Protein AF-0000000080277884 (afdb_homodimer)

Foldseek 3Di:
DPCPPPPQPQDAWAQDQQFIWTATSVRDIFTDGPLFWFFWKWFWAAPDPPDIKIWIWTAGNVGTIDIHTCPHPCNVVVVVVLVPAPPFAVVQVVCSVPDNDRDMTTRDGCVVPPDPD/DPPPVPPQPQDAWAQDQQFIWTQTSVRDIFTAGPLFWFWWKWFWAAPDPPDIKIWIWTAGNVGTIDIHTCPHPCNVVVVVVLVPAPPFAVVQVVCSVPDNDRDMTTRDGCVVPPDPD

Solvent-accessible surface area (backbone atoms only — not comparable to full-atom values): 12743 Å² total; per-residue (Å²): 127,81,76,70,67,72,73,55,42,47,72,45,64,46,67,60,96,60,27,40,38,35,34,34,56,85,69,48,73,47,60,38,39,61,90,39,45,35,35,34,33,40,36,32,40,55,74,52,100,86,39,68,47,43,31,44,34,39,28,24,73,51,29,37,24,36,30,43,45,60,82,41,91,40,31,64,60,43,52,57,54,50,66,67,41,77,76,44,35,61,68,50,42,52,48,54,76,67,54,75,55,76,41,33,36,59,30,33,47,35,78,92,34,70,75,83,119,128,82,76,71,67,72,73,55,42,48,73,46,63,47,68,59,96,62,26,40,36,34,36,34,56,84,70,48,71,47,60,38,38,61,88,38,44,35,35,33,33,41,36,33,40,56,75,52,98,86,38,68,47,43,32,42,34,40,29,23,74,49,30,37,23,36,30,42,45,60,84,42,91,41,30,64,61,42,51,57,54,51,65,67,40,79,76,42,37,61,67,50,44,53,49,53,77,67,51,78,54,76,41,33,37,59,29,33,46,36,79,90,35,70,74,83,119

Organism: Amycolatopsis orientalis (NCBI:txid31958)

Secondary structure (DSSP, 8-state):
-----------EEEE-SSEEEEE-TTS-EEEEETTTEEEEEEEEEEEETTEEEEEEEEEETTSEEEEEETTSTTHHHHHHHHHHSTT--HHHHHHHHH--SSEEEEEEESTTS----/-----------EEEE-SSEEEEE-TTS-EEEEETTTEEEEEEEEEEEETTEEEEEEEEEETTSEEEEEETTSTTHHHHHHHHHHSTT--HHHHHHHHH--SSEEEEEEESTTS----

Nearest PDB structures (foldseek):
  3b77-assembly2_F  TM=4.788E-01  e=2.017E-01  Exiguobacterium sibiricum 255-15
  4h83-assembly3_C  TM=6.384E-01  e=2.641E+00  marine actinobacterium PHSC20C1
  2o56-assembly1_C  TM=6.719E-01  e=4.417E+00  Salmonella enterica subsp. enterica serovar Typhimurium str. LT2
  8kei-assembly1_D  TM=4.496E-01  e=1.408E+00  Homo sapiens
  2czo-assembly1_A  TM=3.611E-01  e=9.287E+00  Saccharomyces cerevisiae

Radius of gyration: 17.11 Å; Cα contacts (8 Å, |Δi|>4): 490; chains: 2; bounding box: 37×57×57 Å

pLDDT: mean 84.01, std 17.96, range [25.06, 97.94]

Sequence (234 aa):
MSHESPNAQSRTVSVDDTGVRRQLADGSEEAVTWSELSAVVVRVIPEGPWKEDVFFMLAGTDGKGTAIPSGDPAADALIERLQTLPGFDNEKFIEAMTTDADEAYVVWSAEGHPAKHMSHESPNAQSRTVSVDDTGVRRQLADGSEEAVTWSELSAVVVRVIPEGPWKEDVFFMLAGTDGKGTAIPSGDPAADALIERLQTLPGFDNEKFIEAMTTDADEAYVVWSAEGHPAKH

Structure (mmCIF, N/CA/C/O backbone):
data_AF-0000000080277884-model_v1
#
loop_
_entity.id
_entity.type
_entity.pdbx_description
1 polymer 'Uncharacterized protein'
#
loop_
_atom_site.group_PDB
_atom_site.id
_atom_site.type_symbol
_atom_site.label_atom_id
_atom_site.label_alt_id
_atom_site.label_comp_id
_atom_site.label_asym_id
_atom_site.label_entity_id
_atom_site.label_seq_id
_atom_site.pdbx_PDB_ins_code
_atom_site.Cartn_x
_atom_site.Cartn_y
_atom_site.Cartn_z
_atom_site.occupancy
_atom_site.B_iso_or_equiv
_atom_site.auth_seq_id
_atom_site.auth_comp_id
_atom_site.auth_asym_id
_atom_site.auth_atom_id
_atom_site.pdbx_PDB_model_num
ATOM 1 N N . MET A 1 1 ? 2.436 35.719 -12.164 1 25.06 1 MET A N 1
ATOM 2 C CA . MET A 1 1 ? 1.929 34.938 -11.047 1 25.06 1 MET A CA 1
ATOM 3 C C . MET A 1 1 ? 1.986 33.438 -11.367 1 25.06 1 MET A C 1
ATOM 5 O O . MET A 1 1 ? 1.385 32.969 -12.344 1 25.06 1 MET A O 1
ATOM 9 N N . SER A 1 2 ? 3.127 32.812 -11.281 1 31.91 2 SER A N 1
ATOM 10 C CA . SER A 1 2 ? 3.434 31.453 -11.688 1 31.91 2 SER A CA 1
ATOM 11 C C . SER A 1 2 ? 2.371 30.469 -11.188 1 31.91 2 SER A C 1
ATOM 13 O O . SER A 1 2 ? 2.016 30.484 -10.008 1 31.91 2 SER A O 1
ATOM 15 N N . HIS A 1 3 ? 1.302 30.281 -11.914 1 30.3 3 HIS A N 1
ATOM 16 C CA . HIS A 1 3 ? 0.147 29.453 -11.602 1 30.3 3 HIS A CA 1
ATOM 17 C C . HIS A 1 3 ? 0.574 28.141 -10.945 1 30.3 3 HIS A C 1
ATOM 19 O O . HIS A 1 3 ? 1.113 27.266 -11.617 1 30.3 3 HIS A O 1
ATOM 25 N N . GLU A 1 4 ? 1.298 28.219 -9.797 1 36.5 4 GLU A N 1
ATOM 26 C CA . GLU A 1 4 ? 1.54 27 -9.031 1 36.5 4 GLU A CA 1
ATOM 27 C C . GLU A 1 4 ? 0.276 26.156 -8.938 1 36.5 4 GLU A C 1
ATOM 29 O O . GLU A 1 4 ? -0.761 26.625 -8.469 1 36.5 4 GLU A O 1
ATOM 34 N N . SER A 1 5 ? -0.175 25.656 -9.984 1 38.09 5 SER A N 1
ATOM 35 C CA . SER A 1 5 ? -1.357 24.797 -10.039 1 38.09 5 SER A CA 1
ATOM 36 C C . SER A 1 5 ? -1.493 23.953 -8.781 1 38.09 5 SER A C 1
ATOM 38 O O . SER A 1 5 ? -0.53 23.328 -8.344 1 38.09 5 SER A O 1
ATOM 40 N N . PRO A 1 6 ? -2.32 24.344 -7.766 1 36.62 6 PRO A N 1
ATOM 41 C CA . PRO A 1 6 ? -2.574 23.734 -6.465 1 36.62 6 PRO A CA 1
ATOM 42 C C . PRO A 1 6 ? -2.486 22.203 -6.512 1 36.62 6 PRO A C 1
ATOM 44 O O . PRO A 1 6 ? -2.857 21.531 -5.547 1 36.62 6 PRO A O 1
ATOM 47 N N . ASN A 1 7 ? -2.572 21.594 -7.547 1 39.75 7 ASN A N 1
ATOM 48 C CA . ASN A 1 7 ? -2.609 20.156 -7.352 1 39.75 7 ASN A CA 1
ATOM 49 C C . ASN A 1 7 ? -1.489 19.688 -6.43 1 39.75 7 ASN A C 1
ATOM 51 O O . ASN A 1 7 ? -0.309 19.859 -6.742 1 39.75 7 ASN A O 1
ATOM 55 N N . ALA A 1 8 ? -1.495 19.984 -5.172 1 44.53 8 ALA A N 1
ATOM 56 C CA . ALA A 1 8 ? -0.645 19.578 -4.051 1 44.53 8 ALA A CA 1
ATOM 57 C C . ALA A 1 8 ? 0.033 18.25 -4.328 1 44.53 8 ALA A C 1
ATOM 59 O O . ALA A 1 8 ? -0.541 17.188 -4.059 1 44.53 8 ALA A O 1
ATOM 60 N N . GLN A 1 9 ? 0.558 17.922 -5.445 1 51.16 9 GLN A N 1
ATOM 61 C CA . GLN A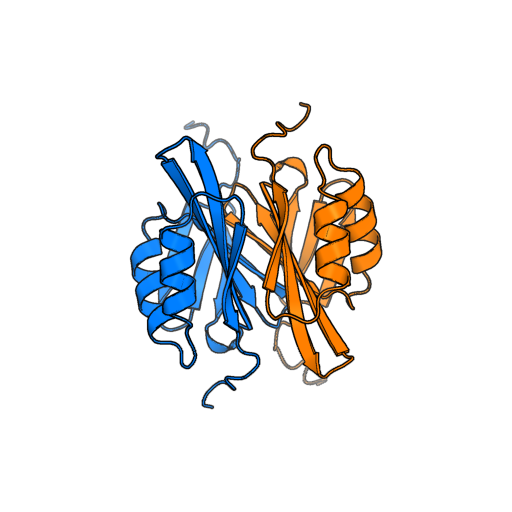 1 9 ? 1.34 16.781 -5.895 1 51.16 9 GLN A CA 1
ATOM 62 C C . GLN A 1 9 ? 2.465 16.469 -4.918 1 51.16 9 GLN A C 1
ATOM 64 O O . GLN A 1 9 ? 3.037 17.359 -4.305 1 51.16 9 GLN A O 1
ATOM 69 N N . SER A 1 10 ? 2.391 15.375 -4.348 1 59.59 10 SER A N 1
ATOM 70 C CA . SER A 1 10 ? 3.504 14.867 -3.551 1 59.59 10 SER A CA 1
ATOM 71 C C . SER A 1 10 ? 4.844 15.352 -4.102 1 59.59 10 SER A C 1
ATOM 73 O O . SER A 1 10 ? 5.141 15.164 -5.281 1 59.59 10 SER A O 1
ATOM 75 N N . ARG A 1 11 ? 5.578 16.453 -3.525 1 63.28 11 ARG A N 1
ATOM 76 C CA . ARG A 1 11 ? 6.742 17.047 -4.176 1 63.28 11 ARG A CA 1
ATOM 77 C C . ARG A 1 11 ? 7.977 16.172 -3.998 1 63.28 11 ARG A C 1
ATOM 79 O O . ARG A 1 11 ? 8.75 15.992 -4.938 1 63.28 11 ARG A O 1
ATOM 86 N N . THR A 1 12 ? 8.156 15.633 -2.713 1 87.38 12 THR A N 1
ATOM 87 C CA . THR A 1 12 ? 9.477 15.031 -2.557 1 87.38 12 THR A CA 1
ATOM 88 C C . THR A 1 12 ? 9.43 13.906 -1.529 1 87.38 12 THR A C 1
ATOM 90 O O . THR A 1 12 ? 8.766 14.023 -0.498 1 87.38 12 THR A O 1
ATOM 93 N N . VAL A 1 13 ? 10.047 12.75 -1.916 1 94.88 13 VAL A N 1
ATOM 94 C CA . VAL A 1 13 ? 10.211 11.633 -0.991 1 94.88 13 VAL A CA 1
ATOM 95 C C . VAL A 1 13 ? 11.648 11.609 -0.458 1 94.88 13 VAL A C 1
ATOM 97 O O . VAL A 1 13 ? 12.602 11.812 -1.213 1 94.88 13 VAL A O 1
ATOM 100 N N . SER A 1 14 ? 11.758 11.461 0.854 1 96.5 14 SER A N 1
ATOM 101 C CA . SER A 1 14 ? 13.062 11.289 1.479 1 96.5 14 SER A CA 1
ATOM 102 C C . SER A 1 14 ? 13.117 10.008 2.299 1 96.5 14 SER A C 1
ATOM 104 O O . SER A 1 14 ? 12.094 9.555 2.822 1 96.5 14 SER A O 1
ATOM 106 N N . VAL A 1 15 ? 14.305 9.367 2.326 1 97.75 15 VAL A N 1
ATOM 107 C CA . VAL A 1 15 ? 14.602 8.172 3.104 1 97.75 15 VAL A CA 1
ATOM 108 C C . VAL A 1 15 ? 15.805 8.422 4.004 1 97.75 15 VAL A C 1
ATOM 110 O O . VAL A 1 15 ? 16.875 8.82 3.527 1 97.75 15 VAL A O 1
ATOM 113 N N . ASP A 1 16 ? 15.625 8.211 5.312 1 97.44 16 ASP A N 1
ATOM 114 C CA . ASP A 1 16 ? 16.734 8.383 6.238 1 97.44 16 ASP A CA 1
ATOM 115 C C . ASP A 1 16 ? 16.656 7.383 7.387 1 97.44 16 ASP A C 1
ATOM 117 O O . ASP A 1 16 ? 15.961 6.371 7.285 1 97.44 16 ASP A O 1
ATOM 121 N N . ASP A 1 17 ? 17.359 7.645 8.484 1 97 17 ASP A N 1
ATOM 122 C CA . ASP A 1 17 ? 17.453 6.676 9.57 1 97 17 ASP A CA 1
ATOM 123 C C . ASP A 1 17 ? 16.125 6.527 10.305 1 97 17 ASP A C 1
ATOM 125 O O . ASP A 1 17 ? 15.914 5.551 11.023 1 97 17 ASP A O 1
ATOM 129 N N . THR A 1 18 ? 15.297 7.508 10.117 1 96.75 18 THR A N 1
ATOM 130 C CA . THR A 1 18 ? 14.031 7.477 10.836 1 96.75 18 THR A CA 1
ATOM 131 C C . THR A 1 18 ? 12.969 6.73 10.023 1 96.75 18 THR A C 1
ATOM 133 O O . THR A 1 18 ? 12.086 6.082 10.594 1 96.75 18 THR A O 1
ATOM 136 N N . GLY A 1 19 ? 13.023 6.875 8.766 1 97.62 19 GLY A N 1
ATOM 137 C CA . GLY A 1 19 ? 12.023 6.234 7.922 1 97.62 19 GLY A CA 1
ATOM 138 C C . GLY A 1 19 ? 11.867 6.91 6.57 1 97.62 19 GLY A C 1
ATOM 139 O O . GLY A 1 19 ? 12.836 7.434 6.016 1 97.62 19 GLY A O 1
ATOM 140 N N . VAL A 1 20 ? 10.703 6.754 5.969 1 97.12 20 VAL A N 1
ATOM 141 C CA . VAL A 1 20 ? 10.344 7.328 4.676 1 97.12 20 VAL A CA 1
ATOM 142 C C . VAL A 1 20 ? 9.359 8.477 4.875 1 97.12 20 VAL A C 1
ATOM 144 O O . VAL A 1 20 ? 8.367 8.328 5.598 1 97.12 20 VAL A O 1
ATOM 147 N N . ARG A 1 21 ? 9.656 9.633 4.297 1 94.94 21 ARG A N 1
ATOM 148 C CA . ARG A 1 21 ? 8.781 10.797 4.41 1 94.94 21 ARG A CA 1
ATOM 149 C C . ARG A 1 21 ? 8.445 11.367 3.039 1 94.94 21 ARG A C 1
ATOM 151 O O . ARG A 1 21 ? 9.32 11.477 2.176 1 94.94 21 ARG A O 1
ATOM 158 N N . ARG A 1 22 ? 7.195 11.664 2.898 1 92.88 22 ARG A N 1
ATOM 159 C CA . ARG A 1 22 ? 6.73 12.375 1.715 1 92.88 22 ARG A CA 1
ATOM 160 C C . ARG A 1 22 ? 6.25 13.773 2.076 1 92.88 22 ARG A C 1
ATOM 162 O O . ARG A 1 22 ? 5.363 13.938 2.918 1 92.88 22 ARG A O 1
ATOM 169 N N . GLN A 1 23 ? 6.844 14.695 1.422 1 89.88 23 GLN A N 1
ATOM 170 C CA . GLN A 1 23 ? 6.391 16.062 1.61 1 89.88 23 GLN A CA 1
ATOM 171 C C . GLN A 1 23 ? 5.293 16.422 0.611 1 89.88 23 GLN A C 1
ATOM 173 O O . GLN A 1 23 ? 5.48 16.281 -0.599 1 89.88 23 GLN A O 1
ATOM 178 N N . LEU A 1 24 ? 4.156 16.906 1.206 1 81.62 24 LEU A N 1
ATOM 179 C CA . LEU A 1 24 ? 3.029 17.266 0.352 1 81.62 24 LEU A CA 1
ATOM 180 C C . LEU A 1 24 ? 3.072 18.75 -0.003 1 81.62 24 LEU A C 1
ATOM 182 O O . LEU A 1 24 ? 3.844 19.516 0.583 1 81.62 24 LEU A O 1
ATOM 186 N N . ALA A 1 25 ? 2.273 19.094 -1.041 1 79.19 25 ALA A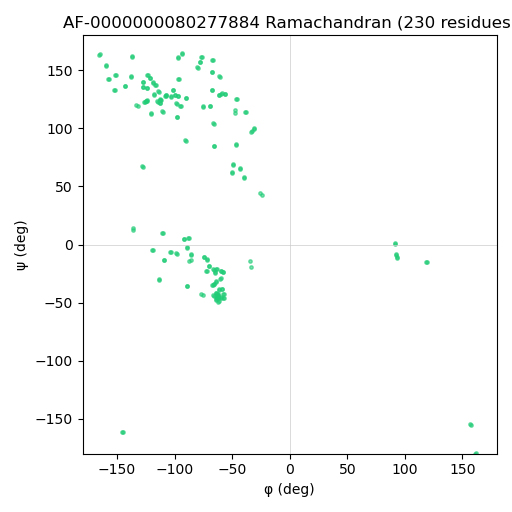 N 1
ATOM 187 C CA . ALA A 1 25 ? 2.268 20.453 -1.567 1 79.19 25 ALA A CA 1
ATOM 188 C C . ALA A 1 25 ? 1.851 21.453 -0.493 1 79.19 25 ALA A C 1
ATOM 190 O O . ALA A 1 25 ? 2.32 22.594 -0.483 1 79.19 25 ALA A O 1
ATOM 191 N N . ASP A 1 26 ? 1.051 21.031 0.429 1 77.56 26 ASP A N 1
ATOM 192 C CA . ASP A 1 26 ? 0.531 21.953 1.436 1 77.56 26 ASP A CA 1
ATOM 193 C C . ASP A 1 26 ? 1.476 22.047 2.633 1 77.56 26 ASP A C 1
ATOM 195 O O . ASP A 1 26 ? 1.15 22.688 3.637 1 77.56 26 ASP A O 1
ATOM 199 N N . GLY A 1 27 ? 2.592 21.422 2.537 1 80.81 27 GLY A N 1
ATOM 200 C CA . GLY A 1 27 ? 3.605 21.469 3.578 1 80.81 27 GLY A CA 1
ATOM 201 C C . GLY A 1 27 ? 3.498 20.328 4.57 1 80.81 27 GLY A C 1
ATOM 202 O O . GLY A 1 27 ? 4.41 20.109 5.371 1 80.81 27 GLY A O 1
ATOM 203 N N . SER A 1 28 ? 2.383 19.609 4.477 1 81.94 28 SER A N 1
ATOM 204 C CA . SER A 1 28 ? 2.24 18.469 5.379 1 81.94 28 SER A CA 1
ATOM 205 C C . SER A 1 28 ? 3.084 17.297 4.91 1 81.94 28 SER A C 1
ATOM 207 O O . SER A 1 28 ? 3.664 17.328 3.824 1 81.94 28 SER A O 1
ATOM 209 N N . GLU A 1 29 ? 3.252 16.438 5.934 1 86.62 29 GLU A N 1
ATOM 210 C CA . GLU A 1 29 ? 4.117 15.297 5.645 1 86.62 29 GLU A CA 1
ATOM 211 C C . GLU A 1 29 ? 3.396 13.977 5.922 1 86.62 29 GLU A C 1
ATOM 213 O O . GLU A 1 29 ? 2.654 13.859 6.898 1 86.62 29 GLU A O 1
ATOM 218 N N . GLU A 1 30 ? 3.531 13.055 4.98 1 89.19 30 GLU A N 1
ATOM 219 C CA . GLU A 1 30 ? 3.221 11.648 5.246 1 89.19 30 GLU A CA 1
ATOM 220 C C . GLU A 1 30 ? 4.488 10.852 5.527 1 89.19 30 GLU A C 1
ATOM 222 O O . GLU A 1 30 ? 5.48 10.969 4.805 1 89.19 30 GLU A O 1
ATOM 227 N N . ALA A 1 31 ? 4.418 10.156 6.621 1 91.25 31 ALA A N 1
ATOM 228 C CA . ALA A 1 31 ? 5.641 9.438 6.977 1 91.25 31 ALA A CA 1
ATOM 229 C C . ALA A 1 31 ? 5.328 8.031 7.4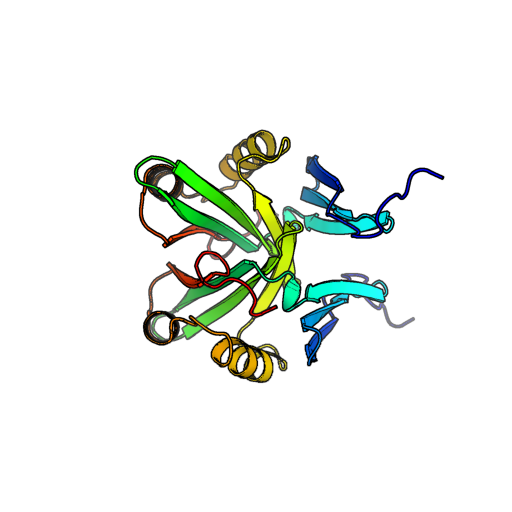69 1 91.25 31 ALA A C 1
ATOM 231 O O . ALA A 1 31 ? 4.277 7.797 8.078 1 91.25 31 ALA A O 1
ATOM 232 N N . VAL A 1 32 ? 6.211 7.094 7.133 1 94.75 32 VAL A N 1
ATOM 233 C CA . VAL A 1 32 ? 6.285 5.77 7.738 1 94.75 32 VAL A CA 1
ATOM 234 C C . VAL A 1 32 ? 7.66 5.566 8.367 1 94.75 32 VAL A C 1
ATOM 236 O O . VAL A 1 32 ? 8.68 5.547 7.668 1 94.75 32 VAL A O 1
ATOM 239 N N . THR A 1 33 ? 7.691 5.469 9.75 1 96 33 THR A N 1
ATOM 240 C CA . THR A 1 33 ? 8.969 5.219 10.406 1 96 33 THR A CA 1
ATOM 241 C C . THR A 1 33 ? 9.352 3.748 10.297 1 96 33 THR A C 1
ATOM 243 O O . THR A 1 33 ? 8.492 2.883 10.141 1 96 33 THR A O 1
ATOM 246 N N . TRP A 1 34 ? 10.656 3.488 10.422 1 96.44 34 TRP A N 1
ATOM 247 C CA . TRP A 1 34 ? 11.117 2.105 10.367 1 96.44 34 TRP A CA 1
ATOM 248 C C . TRP A 1 34 ? 10.555 1.296 11.531 1 96.44 34 TRP A C 1
ATOM 250 O O . TRP A 1 34 ? 10.258 0.11 11.383 1 96.44 34 TRP A O 1
ATOM 260 N N . SER A 1 35 ? 10.375 1.96 12.648 1 94.5 35 SER A N 1
ATOM 261 C CA . SER A 1 35 ? 9.867 1.274 13.836 1 94.5 35 SER A CA 1
ATOM 262 C C . SER A 1 35 ? 8.383 0.932 13.68 1 94.5 35 SER A C 1
ATOM 264 O O . SER A 1 35 ? 7.891 -0.008 14.305 1 94.5 35 SER A O 1
ATOM 266 N N . GLU A 1 36 ? 7.691 1.639 12.836 1 92.5 36 GLU A N 1
ATOM 267 C CA . GLU A 1 36 ? 6.262 1.409 12.656 1 92.5 36 GLU A CA 1
ATOM 268 C C . GLU A 1 36 ? 5.977 0.646 11.367 1 92.5 36 GLU A C 1
ATOM 270 O O . GLU A 1 36 ? 4.832 0.281 11.102 1 92.5 36 GLU A O 1
ATOM 275 N N . LEU A 1 37 ? 6.992 0.428 10.57 1 95.06 37 LEU A N 1
ATOM 276 C CA . LEU A 1 37 ? 6.805 -0.297 9.32 1 95.06 37 LEU A CA 1
ATOM 277 C C . LEU A 1 37 ? 6.297 -1.711 9.586 1 95.06 37 LEU A C 1
ATOM 279 O O . LEU A 1 37 ? 6.879 -2.447 10.383 1 95.06 37 LEU A O 1
ATOM 283 N N . SER A 1 38 ? 5.203 -2.043 8.891 1 92.62 38 SER A N 1
ATOM 284 C CA . SER A 1 38 ? 4.598 -3.35 9.141 1 92.62 38 SER A CA 1
ATOM 285 C C . SER A 1 38 ? 4.715 -4.25 7.914 1 92.62 38 SER A C 1
ATOM 287 O O . SER A 1 38 ? 4.742 -5.477 8.039 1 92.62 38 SER A O 1
ATOM 289 N N . ALA A 1 39 ? 4.723 -3.604 6.754 1 93.94 39 ALA A N 1
ATOM 290 C CA . ALA A 1 39 ? 4.844 -4.418 5.551 1 93.94 39 ALA A CA 1
ATOM 291 C C . ALA A 1 39 ? 5.344 -3.588 4.371 1 93.94 39 ALA A C 1
ATOM 293 O O . ALA A 1 39 ? 5.156 -2.369 4.34 1 93.94 39 ALA A O 1
ATOM 294 N N . VAL A 1 40 ? 5.977 -4.199 3.443 1 96.19 40 VAL A N 1
ATOM 295 C CA . VAL A 1 40 ? 6.375 -3.645 2.152 1 96.19 40 VAL A CA 1
ATOM 296 C C . VAL A 1 40 ? 5.855 -4.535 1.025 1 96.19 40 VAL A C 1
ATOM 298 O O . VAL A 1 40 ? 6.137 -5.734 0.995 1 96.19 40 VAL A O 1
ATOM 301 N N . VAL A 1 41 ? 5.078 -3.941 0.144 1 95.81 41 VAL A N 1
ATOM 302 C CA . VAL A 1 41 ? 4.527 -4.629 -1.018 1 95.81 41 VAL A CA 1
ATOM 303 C C . VAL A 1 41 ? 5.035 -3.975 -2.299 1 95.81 41 VAL A C 1
ATOM 305 O O . VAL A 1 41 ? 5.027 -2.746 -2.422 1 95.81 41 VAL A O 1
ATOM 308 N N . VAL A 1 42 ? 5.562 -4.781 -3.174 1 96.06 42 VAL A N 1
ATOM 309 C CA . VAL A 1 42 ? 5.941 -4.309 -4.504 1 96.06 42 VAL A CA 1
ATOM 310 C C . VAL A 1 42 ? 4.801 -4.57 -5.488 1 96.06 42 VAL A C 1
ATOM 312 O O . VAL A 1 42 ? 4.375 -5.715 -5.66 1 96.06 42 VAL A O 1
ATOM 315 N N . ARG A 1 43 ? 4.328 -3.518 -6.023 1 93.06 43 ARG A N 1
ATOM 316 C CA . ARG A 1 43 ? 3.297 -3.607 -7.051 1 93.06 43 ARG A CA 1
ATOM 317 C C . ARG A 1 43 ? 3.885 -3.373 -8.438 1 93.06 43 ARG A C 1
ATOM 319 O O . ARG A 1 43 ? 4.57 -2.373 -8.664 1 93.06 43 ARG A O 1
ATOM 326 N N . VAL A 1 44 ? 3.604 -4.289 -9.266 1 90.25 44 VAL A N 1
ATOM 327 C CA . VAL A 1 44 ? 4.09 -4.203 -10.641 1 90.25 44 VAL A CA 1
ATOM 328 C C . VAL A 1 44 ? 2.914 -4.008 -11.594 1 90.25 44 VAL A C 1
ATOM 330 O O . VAL A 1 44 ? 1.921 -4.734 -11.516 1 90.25 44 VAL A O 1
ATOM 333 N N . ILE A 1 45 ? 2.912 -2.982 -12.414 1 83.44 45 ILE A N 1
ATOM 334 C CA . ILE A 1 45 ? 1.912 -2.699 -13.438 1 83.44 45 ILE A CA 1
ATOM 335 C C . ILE A 1 45 ? 2.521 -2.9 -14.828 1 83.44 45 ILE A C 1
ATOM 337 O O . ILE A 1 45 ? 3.391 -2.133 -15.242 1 83.44 45 ILE A O 1
ATOM 341 N N . PRO A 1 46 ? 2.018 -3.842 -15.477 1 79.5 46 PRO A N 1
ATOM 342 C CA . PRO A 1 46 ? 2.518 -3.992 -16.844 1 79.5 46 PRO A CA 1
ATOM 343 C C . PRO A 1 46 ? 2.07 -2.857 -17.766 1 79.5 46 PRO A C 1
ATOM 345 O O . PRO A 1 46 ? 0.881 -2.541 -17.828 1 79.5 46 PRO A O 1
ATOM 348 N N . GLU A 1 47 ? 2.914 -2.068 -18.359 1 74.69 47 GLU A N 1
ATOM 349 C CA . GLU A 1 47 ? 2.604 -0.996 -19.297 1 74.69 47 GLU A CA 1
ATOM 350 C C . GLU A 1 47 ? 2.789 -1.456 -20.734 1 74.69 47 GLU A C 1
ATOM 352 O O . GLU A 1 47 ? 2.416 -0.747 -21.672 1 74.69 47 GLU A O 1
ATOM 357 N N . GLY A 1 48 ? 3.299 -2.604 -21 1 73.5 48 GLY A N 1
ATOM 358 C CA . GLY A 1 48 ? 3.621 -3.211 -22.281 1 73.5 48 GLY A CA 1
ATOM 359 C C . GLY A 1 48 ? 4.613 -4.352 -22.172 1 73.5 48 GLY A C 1
ATOM 360 O O . GLY A 1 48 ? 4.988 -4.75 -21.062 1 73.5 48 GLY A O 1
ATOM 361 N N . PRO A 1 49 ? 4.961 -4.953 -23.281 1 69.94 49 PRO A N 1
ATOM 362 C CA . PRO A 1 49 ? 5.809 -6.148 -23.297 1 69.94 49 PRO A CA 1
ATOM 363 C C . PRO A 1 49 ? 7.16 -5.926 -22.625 1 69.94 49 PRO A C 1
ATOM 365 O O . PRO A 1 49 ? 7.746 -6.863 -22.078 1 69.94 49 PRO A O 1
ATOM 368 N N . TRP A 1 50 ? 7.57 -4.598 -22.578 1 67.56 50 TRP A N 1
ATOM 369 C CA . TRP A 1 50 ? 8.906 -4.414 -22.016 1 67.56 50 TRP A CA 1
ATOM 370 C C . TRP A 1 50 ? 8.93 -3.246 -21.047 1 67.56 50 TRP A C 1
ATOM 372 O O . TRP A 1 50 ? 10 -2.77 -20.656 1 67.56 50 TRP A O 1
ATOM 382 N N . LYS A 1 51 ? 7.863 -2.879 -20.719 1 74.38 51 LYS A N 1
ATOM 383 C CA . LYS A 1 51 ? 7.805 -1.734 -19.812 1 74.38 51 LYS A CA 1
ATOM 384 C C . LYS A 1 51 ? 6.836 -1.993 -18.672 1 74.38 51 LYS A C 1
ATOM 386 O O . LYS A 1 51 ? 5.75 -2.543 -18.875 1 74.38 51 LYS A O 1
ATOM 391 N N . GLU A 1 52 ? 7.418 -1.938 -17.422 1 74.5 52 GLU A N 1
ATOM 392 C CA . GLU A 1 52 ? 6.566 -2.033 -16.234 1 74.5 52 GLU A CA 1
ATOM 393 C C . GLU A 1 52 ? 6.723 -0.802 -15.352 1 74.5 52 GLU A C 1
ATOM 395 O O . GLU A 1 52 ? 7.777 -0.168 -15.336 1 74.5 52 GLU A O 1
ATOM 400 N N . ASP A 1 53 ? 5.617 -0.5 -14.844 1 84.5 53 ASP A N 1
ATOM 401 C CA . ASP A 1 53 ? 5.648 0.46 -13.742 1 84.5 53 ASP A CA 1
ATOM 402 C C . ASP A 1 53 ? 5.629 -0.251 -12.391 1 84.5 53 ASP A C 1
ATOM 404 O O . ASP A 1 53 ? 4.926 -1.248 -12.219 1 84.5 53 ASP A O 1
ATOM 408 N N . VAL A 1 54 ? 6.648 0.158 -11.578 1 89.94 54 VAL A N 1
ATOM 409 C CA . VAL A 1 54 ? 6.805 -0.489 -10.273 1 89.94 54 VAL A CA 1
ATOM 410 C C . VAL A 1 54 ? 6.59 0.532 -9.164 1 89.94 54 VAL A C 1
ATOM 412 O O . VAL A 1 54 ? 7.082 1.66 -9.242 1 89.94 54 VAL A O 1
ATOM 415 N N . PHE A 1 55 ? 5.828 0.053 -8.125 1 92.12 55 PHE A N 1
ATOM 416 C CA . PHE A 1 55 ? 5.617 0.87 -6.934 1 92.12 55 PHE A CA 1
ATOM 417 C C . PHE A 1 55 ? 5.977 0.096 -5.672 1 92.12 55 PHE A C 1
ATOM 419 O O . PHE A 1 55 ? 5.676 -1.094 -5.562 1 92.12 55 PHE A O 1
ATOM 426 N N . PHE A 1 56 ? 6.617 0.79 -4.742 1 96.12 56 PHE A N 1
ATOM 427 C CA . PHE A 1 56 ? 6.855 0.287 -3.396 1 96.12 56 PHE A CA 1
ATOM 428 C C . PHE A 1 56 ? 5.816 0.827 -2.424 1 96.12 56 PHE A C 1
ATOM 430 O O . PHE A 1 56 ? 5.816 2.018 -2.104 1 96.12 56 PHE A O 1
ATOM 437 N N . MET A 1 57 ? 4.973 -0.071 -1.996 1 96.31 57 MET A N 1
ATOM 438 C CA . MET A 1 57 ? 3.943 0.321 -1.037 1 96.31 57 MET A CA 1
ATOM 439 C C . MET A 1 57 ? 4.359 -0.041 0.385 1 96.31 57 MET A C 1
ATOM 441 O O . MET A 1 57 ? 4.66 -1.2 0.671 1 96.31 57 MET A O 1
ATOM 445 N N . LEU A 1 58 ? 4.414 0.982 1.214 1 96.88 58 LEU A N 1
ATOM 446 C CA . LEU A 1 58 ? 4.785 0.818 2.615 1 96.88 58 LEU A CA 1
ATOM 447 C C . LEU A 1 58 ? 3.576 1.004 3.525 1 96.88 58 LEU A C 1
ATOM 449 O O . LEU A 1 58 ? 2.836 1.98 3.387 1 96.88 58 LEU A O 1
ATOM 453 N N . ALA A 1 59 ? 3.371 0.022 4.375 1 94.12 59 ALA A N 1
ATOM 454 C CA . ALA A 1 59 ? 2.303 0.114 5.363 1 94.12 59 ALA A CA 1
ATOM 455 C C . ALA A 1 59 ? 2.869 0.177 6.777 1 94.12 59 ALA A C 1
ATOM 457 O O . ALA A 1 59 ? 3.768 -0.592 7.129 1 94.12 59 ALA A O 1
ATOM 458 N N . GLY A 1 60 ? 2.369 1.128 7.535 1 91.31 60 GLY A N 1
ATOM 459 C CA . GLY A 1 60 ? 2.715 1.218 8.945 1 91.31 60 GLY A CA 1
ATOM 460 C C . GLY A 1 60 ? 1.684 0.579 9.852 1 91.31 60 GLY A C 1
ATOM 461 O O . GLY A 1 60 ? 0.531 0.39 9.461 1 91.31 60 GLY A O 1
ATOM 462 N N . THR A 1 61 ? 2.09 0.261 11.125 1 86.75 61 THR A N 1
ATOM 463 C CA . THR A 1 61 ? 1.211 -0.338 12.117 1 86.75 61 THR A CA 1
ATOM 464 C C . THR A 1 61 ? 0.103 0.632 12.516 1 86.75 61 THR A C 1
ATOM 466 O O . THR A 1 61 ? -0.96 0.213 12.977 1 86.75 61 THR A O 1
ATOM 469 N N . ASP A 1 62 ? 0.323 1.873 12.297 1 83.06 62 ASP A N 1
ATOM 470 C CA . ASP A 1 62 ? -0.659 2.885 12.672 1 83.06 62 ASP A CA 1
ATOM 471 C C . ASP A 1 62 ? -1.611 3.184 11.523 1 83.06 62 ASP A C 1
ATOM 473 O O . ASP A 1 62 ? -2.426 4.105 11.602 1 83.06 62 ASP A O 1
ATOM 477 N N . GLY A 1 63 ? -1.495 2.473 10.461 1 83.62 63 GLY A N 1
ATOM 478 C CA . GLY A 1 63 ? -2.383 2.637 9.32 1 83.62 63 GLY A CA 1
ATOM 479 C C . GLY A 1 63 ? -1.859 3.619 8.289 1 83.62 63 GLY A C 1
ATOM 480 O O . GLY A 1 63 ? -2.434 3.758 7.207 1 83.62 63 GLY A O 1
ATOM 481 N N . LYS A 1 64 ? -0.804 4.316 8.633 1 87.38 64 LYS A N 1
ATOM 482 C CA . LYS A 1 64 ? -0.184 5.195 7.641 1 87.38 64 LYS A CA 1
ATOM 483 C C . LYS A 1 64 ? 0.441 4.391 6.504 1 87.38 64 LYS A C 1
ATOM 485 O O . LYS A 1 64 ? 0.699 3.193 6.652 1 87.38 64 LYS A O 1
ATOM 490 N N . GLY A 1 65 ? 0.607 5.078 5.422 1 90.81 65 GLY A N 1
ATOM 491 C CA . GLY A 1 65 ? 1.238 4.438 4.277 1 90.81 65 GLY A CA 1
ATOM 492 C C . GLY A 1 65 ? 1.691 5.426 3.217 1 90.81 65 GLY A C 1
ATOM 493 O O . GLY A 1 65 ? 1.334 6.605 3.266 1 90.81 65 GLY A O 1
ATOM 494 N N . THR A 1 66 ? 2.521 4.941 2.391 1 92.38 66 THR A N 1
ATOM 495 C CA . THR A 1 66 ? 2.979 5.691 1.225 1 92.38 66 THR A CA 1
ATOM 496 C C . THR A 1 66 ? 3.354 4.746 0.087 1 92.38 66 THR A C 1
ATOM 498 O O . THR A 1 66 ? 3.703 3.588 0.324 1 92.38 66 THR A O 1
ATOM 501 N N . ALA A 1 67 ? 3.113 5.176 -1.068 1 92.94 67 ALA A N 1
ATOM 502 C CA . ALA A 1 67 ? 3.51 4.453 -2.273 1 92.94 67 ALA A CA 1
ATOM 503 C C . ALA A 1 67 ? 4.551 5.234 -3.066 1 92.94 67 ALA A C 1
ATOM 505 O O . ALA A 1 67 ? 4.309 6.379 -3.463 1 92.94 67 ALA A O 1
ATOM 506 N N . ILE A 1 68 ? 5.68 4.562 -3.271 1 94.12 68 ILE A N 1
ATOM 507 C CA . ILE A 1 68 ? 6.797 5.215 -3.945 1 94.12 68 ILE A CA 1
ATOM 508 C C . ILE A 1 68 ? 7.035 4.562 -5.305 1 94.12 68 ILE A C 1
ATOM 510 O O . ILE A 1 68 ? 7.305 3.361 -5.383 1 94.12 68 ILE A O 1
ATOM 514 N N . PRO A 1 69 ? 6.949 5.375 -6.363 1 92.19 69 PRO A N 1
ATOM 515 C CA . PRO A 1 69 ? 7.293 4.789 -7.66 1 92.19 69 PRO A CA 1
ATOM 516 C C . PRO A 1 69 ? 8.773 4.426 -7.773 1 92.19 69 PRO A C 1
ATOM 518 O O . PRO A 1 69 ? 9.617 5.082 -7.168 1 92.19 69 PRO A O 1
ATOM 521 N N . SER A 1 70 ? 9.039 3.361 -8.555 1 92 70 SER A N 1
ATOM 522 C CA . SER A 1 70 ? 10.414 2.922 -8.742 1 92 70 SER A CA 1
ATOM 523 C C . SER A 1 70 ? 11.242 3.986 -9.453 1 92 70 SER A C 1
ATOM 525 O O . SER A 1 70 ? 12.477 3.971 -9.383 1 92 70 SER A O 1
ATOM 527 N N . GLY A 1 71 ? 10.586 4.883 -10.148 1 90.5 71 GLY A N 1
ATOM 528 C CA . GLY A 1 71 ? 11.273 5.961 -10.844 1 90.5 71 GLY A CA 1
ATOM 529 C C . GLY A 1 71 ? 11.539 7.164 -9.953 1 90.5 71 GLY A C 1
ATOM 530 O O . GLY A 1 71 ? 12.164 8.133 -10.383 1 90.5 71 GLY A O 1
ATOM 531 N N . ASP A 1 72 ? 10.992 7.195 -8.75 1 92.94 72 ASP A N 1
ATOM 532 C CA . ASP A 1 72 ? 11.266 8.289 -7.824 1 92.94 72 ASP A CA 1
ATOM 533 C C . ASP A 1 72 ? 12.75 8.383 -7.496 1 92.94 72 ASP A C 1
ATOM 535 O O . ASP A 1 72 ? 13.422 7.359 -7.336 1 92.94 72 ASP A O 1
ATOM 539 N N . PRO A 1 73 ? 13.352 9.602 -7.301 1 94.44 73 PRO A N 1
ATOM 540 C CA . PRO A 1 73 ? 14.766 9.758 -6.965 1 94.44 73 PRO A CA 1
ATOM 541 C C . PRO A 1 73 ? 15.141 9.055 -5.66 1 94.44 73 PRO A C 1
ATOM 543 O O . PRO A 1 73 ? 16.297 8.695 -5.465 1 94.44 73 PRO A O 1
ATOM 546 N N . ALA A 1 74 ? 14.156 8.828 -4.797 1 95.5 74 ALA A N 1
ATOM 547 C CA . ALA A 1 74 ? 14.43 8.227 -3.494 1 95.5 74 ALA A CA 1
ATOM 548 C C . ALA A 1 74 ? 14.359 6.703 -3.564 1 95.5 74 ALA A C 1
ATOM 550 O O . ALA A 1 74 ? 14.648 6.016 -2.582 1 95.5 74 ALA A O 1
ATOM 551 N N . ALA A 1 75 ? 14.031 6.152 -4.711 1 95.5 75 ALA A N 1
ATOM 552 C CA . ALA A 1 75 ? 13.742 4.727 -4.828 1 95.5 75 ALA A CA 1
ATOM 553 C C . ALA A 1 75 ? 14.977 3.889 -4.516 1 95.5 75 ALA A C 1
ATOM 555 O O . ALA A 1 75 ? 14.891 2.885 -3.803 1 95.5 75 ALA A O 1
ATOM 556 N N . ASP A 1 76 ? 16.109 4.305 -4.992 1 96.81 76 ASP A N 1
ATOM 557 C CA . ASP A 1 76 ? 17.312 3.535 -4.758 1 96.81 76 ASP A CA 1
ATOM 558 C C . ASP A 1 76 ? 17.656 3.473 -3.27 1 96.81 76 ASP A C 1
ATOM 560 O O . ASP A 1 76 ? 17.969 2.404 -2.74 1 96.81 76 ASP A O 1
ATOM 564 N N . ALA A 1 77 ? 17.594 4.605 -2.674 1 97.75 77 ALA A N 1
ATOM 565 C CA . ALA A 1 77 ? 17.875 4.66 -1.239 1 97.75 77 ALA A CA 1
ATOM 566 C C . ALA A 1 77 ? 16.875 3.822 -0.456 1 97.75 77 ALA A C 1
ATOM 568 O O . ALA A 1 77 ? 17.234 3.164 0.524 1 97.75 77 ALA A O 1
ATOM 569 N N . LEU A 1 78 ? 15.656 3.838 -0.847 1 97.88 78 LEU A N 1
ATOM 570 C CA . LEU A 1 78 ? 14.617 3.039 -0.206 1 97.88 78 LEU A CA 1
ATOM 571 C C . LEU A 1 78 ? 14.93 1.55 -0.333 1 97.88 78 LEU A C 1
ATOM 573 O O . LEU A 1 78 ? 14.906 0.821 0.662 1 97.88 78 LEU A O 1
ATOM 577 N N . ILE A 1 79 ? 15.234 1.12 -1.519 1 97.62 79 ILE A N 1
ATOM 578 C CA . ILE A 1 79 ? 15.516 -0.286 -1.783 1 97.62 79 ILE A CA 1
ATOM 579 C C . ILE A 1 79 ? 16.703 -0.742 -0.943 1 97.62 79 ILE A C 1
ATOM 581 O O . ILE A 1 79 ? 16.656 -1.797 -0.308 1 97.62 79 ILE A O 1
ATOM 585 N N . GLU A 1 80 ? 17.719 0.038 -0.929 1 97.81 80 GLU A N 1
ATOM 586 C CA . GLU A 1 80 ? 18.891 -0.276 -0.131 1 97.81 80 GLU A CA 1
ATOM 587 C C . GLU A 1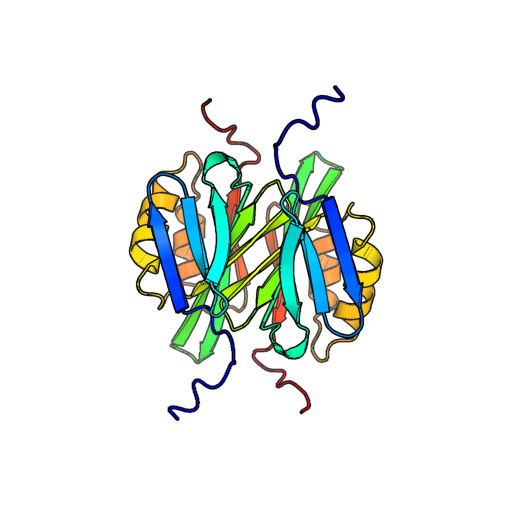 80 ? 18.531 -0.453 1.342 1 97.81 80 GLU A C 1
ATOM 589 O O . GLU A 1 80 ? 18.969 -1.412 1.982 1 97.81 80 GLU A O 1
ATOM 594 N N . ARG A 1 81 ? 17.75 0.439 1.859 1 97.94 81 ARG A N 1
ATOM 595 C CA . ARG A 1 81 ? 17.375 0.359 3.264 1 97.94 81 ARG A CA 1
ATOM 596 C C . ARG A 1 81 ? 16.5 -0.866 3.525 1 97.94 81 ARG A C 1
ATOM 598 O O . ARG A 1 81 ? 16.688 -1.564 4.523 1 97.94 81 ARG A O 1
ATOM 605 N N . LEU A 1 82 ? 15.578 -1.057 2.631 1 97.56 82 LEU A N 1
ATOM 606 C CA . LEU A 1 82 ? 14.672 -2.193 2.783 1 97.56 82 LEU A CA 1
ATOM 607 C C . LEU A 1 82 ? 15.453 -3.504 2.822 1 97.56 82 LEU A C 1
ATOM 609 O O . LEU A 1 82 ? 15.141 -4.395 3.617 1 97.56 82 LEU A O 1
ATOM 613 N N . GLN A 1 83 ? 16.453 -3.617 2.061 1 97.25 83 GLN A N 1
ATOM 614 C CA . GLN A 1 83 ? 17.203 -4.855 1.954 1 97.25 83 GLN A CA 1
ATOM 615 C C . GLN A 1 83 ? 18.031 -5.113 3.219 1 97.25 83 GLN A C 1
ATOM 617 O O . GLN A 1 83 ? 18.5 -6.23 3.441 1 97.25 83 GLN A O 1
ATOM 622 N N . THR A 1 84 ? 18.141 -4.109 4.039 1 96.38 84 THR A N 1
ATOM 623 C CA . THR A 1 84 ? 18.875 -4.285 5.293 1 96.38 84 THR A CA 1
ATOM 624 C C . THR A 1 84 ? 17.938 -4.812 6.383 1 96.38 84 THR A C 1
ATOM 626 O O . THR A 1 84 ? 18.406 -5.242 7.445 1 96.38 84 THR A O 1
ATOM 629 N N . LEU A 1 85 ? 16.688 -4.773 6.188 1 95.81 85 LEU A N 1
ATOM 630 C CA . LEU A 1 85 ? 15.742 -5.234 7.191 1 95.81 85 LEU A CA 1
ATOM 631 C C . LEU A 1 85 ? 15.844 -6.742 7.391 1 95.81 85 LEU A C 1
ATOM 633 O O . LEU A 1 85 ? 15.891 -7.496 6.418 1 95.81 85 LEU A O 1
ATOM 637 N N . PRO A 1 86 ? 15.891 -7.156 8.633 1 94.88 86 PRO A N 1
ATOM 638 C CA . PRO A 1 86 ? 15.875 -8.609 8.859 1 94.88 86 PRO A CA 1
ATOM 639 C C . PRO A 1 86 ? 14.617 -9.273 8.297 1 94.88 86 PRO A C 1
ATOM 641 O O . PRO A 1 86 ? 13.508 -8.797 8.531 1 94.88 86 PRO A O 1
ATOM 644 N N . GLY A 1 87 ? 14.805 -10.312 7.539 1 94.12 87 GLY A N 1
ATOM 645 C CA . GLY A 1 87 ? 13.672 -11.047 7 1 94.12 87 GLY A CA 1
ATOM 646 C C . GLY A 1 87 ? 13.234 -10.547 5.633 1 94.12 87 GLY A C 1
ATOM 647 O O . GLY A 1 87 ? 12.234 -11.016 5.082 1 94.12 87 GLY A O 1
ATOM 648 N N . PHE A 1 88 ? 13.961 -9.555 5.164 1 95.81 88 PHE A N 1
ATOM 649 C CA . PHE A 1 88 ? 13.656 -9.117 3.811 1 95.81 88 PHE A CA 1
ATOM 650 C C . PHE A 1 88 ? 13.758 -10.273 2.828 1 95.81 88 PHE A C 1
ATOM 652 O O . PHE A 1 88 ? 14.758 -10.992 2.807 1 95.81 88 PHE A O 1
ATOM 659 N N . ASP A 1 89 ? 12.711 -10.469 2.002 1 95.44 89 ASP A N 1
ATOM 660 C CA . ASP A 1 89 ? 12.633 -11.594 1.068 1 95.44 89 ASP A CA 1
ATOM 661 C C . ASP A 1 89 ? 13.219 -11.211 -0.289 1 95.44 89 ASP A C 1
ATOM 663 O O . ASP A 1 89 ? 12.492 -10.812 -1.2 1 95.44 89 ASP A O 1
ATOM 667 N N . ASN A 1 90 ? 14.469 -11.438 -0.413 1 95.94 90 ASN A N 1
ATOM 668 C CA . ASN A 1 90 ? 15.18 -11.07 -1.635 1 95.94 90 ASN A CA 1
ATOM 669 C C . ASN A 1 90 ? 14.695 -11.883 -2.832 1 95.94 90 ASN A C 1
ATOM 671 O O . ASN A 1 90 ? 14.648 -11.375 -3.953 1 95.94 90 ASN A O 1
ATOM 675 N N . GLU A 1 91 ? 14.344 -13.078 -2.609 1 94.88 91 GLU A N 1
ATOM 676 C CA . GLU A 1 91 ? 13.859 -13.914 -3.703 1 94.88 91 GLU A CA 1
ATOM 677 C C . GLU A 1 91 ? 12.562 -13.352 -4.289 1 94.88 91 GLU A C 1
ATOM 679 O O . GLU A 1 91 ? 12.445 -13.203 -5.508 1 94.88 91 GLU A O 1
ATOM 684 N N . LYS A 1 92 ? 11.648 -12.961 -3.43 1 94.06 92 LYS A N 1
ATOM 685 C CA . LYS A 1 92 ? 10.398 -12.383 -3.906 1 94.06 92 LYS A CA 1
ATOM 686 C C . LYS A 1 92 ? 10.641 -11.023 -4.559 1 94.06 92 LYS A C 1
ATOM 688 O O . LYS A 1 92 ? 9.961 -10.656 -5.52 1 94.06 92 LYS A O 1
ATOM 693 N N . PHE A 1 93 ? 11.602 -10.352 -3.99 1 95.56 93 PHE A N 1
ATOM 694 C CA . PHE A 1 93 ? 11.945 -9.062 -4.574 1 95.56 93 PHE A CA 1
ATOM 695 C C . PHE A 1 93 ? 12.453 -9.234 -6.004 1 95.56 93 PHE A C 1
ATOM 697 O O . PHE A 1 93 ? 12.008 -8.523 -6.914 1 95.56 93 PHE A O 1
ATOM 704 N N . ILE A 1 94 ? 13.289 -10.125 -6.227 1 94.44 94 ILE A N 1
ATOM 705 C CA . ILE A 1 94 ? 13.82 -10.398 -7.555 1 94.44 94 ILE A CA 1
ATOM 706 C C . ILE A 1 94 ? 12.695 -10.844 -8.484 1 94.44 94 ILE A C 1
ATOM 708 O O . ILE A 1 94 ? 12.609 -10.398 -9.633 1 94.44 94 ILE A O 1
ATOM 712 N N . GLU A 1 95 ? 11.82 -11.711 -8.016 1 92.62 95 GLU A N 1
ATOM 713 C CA . GLU A 1 95 ? 10.672 -12.141 -8.805 1 92.62 95 GLU A CA 1
ATOM 714 C C . GLU A 1 95 ? 9.805 -10.953 -9.227 1 92.62 95 GLU A C 1
ATOM 716 O O . GLU A 1 95 ? 9.398 -10.859 -10.383 1 92.62 95 GLU A O 1
ATOM 721 N N . ALA A 1 96 ? 9.594 -10.047 -8.305 1 92 96 ALA A N 1
ATOM 722 C CA . ALA A 1 96 ? 8.781 -8.859 -8.57 1 92 96 ALA A CA 1
ATOM 723 C C . ALA A 1 96 ? 9.414 -8 -9.664 1 92 96 ALA A C 1
ATOM 725 O O . ALA A 1 96 ? 8.727 -7.512 -10.562 1 92 96 ALA A O 1
ATOM 726 N N . MET A 1 97 ? 10.68 -7.867 -9.562 1 89.56 97 MET A N 1
ATOM 727 C CA . MET A 1 97 ? 11.391 -6.977 -10.469 1 89.56 97 MET A CA 1
ATOM 728 C C . MET A 1 97 ? 11.516 -7.602 -11.859 1 89.56 97 MET A C 1
ATOM 730 O O . MET A 1 97 ? 11.859 -6.914 -12.82 1 89.56 97 MET A O 1
ATOM 734 N N . THR A 1 98 ? 11.172 -8.906 -11.945 1 84.94 98 THR A N 1
ATOM 735 C CA . THR A 1 98 ? 11.391 -9.586 -13.219 1 84.94 98 THR A CA 1
ATOM 736 C C . THR A 1 98 ? 10.078 -10.094 -13.797 1 84.94 98 THR A C 1
ATOM 738 O O . THR A 1 98 ? 10.047 -10.688 -14.875 1 84.94 98 THR A O 1
ATOM 741 N N . THR A 1 99 ? 9.078 -9.93 -13.055 1 82.25 99 THR A N 1
ATOM 742 C CA . THR A 1 99 ? 7.789 -10.43 -13.531 1 82.25 99 THR A CA 1
ATOM 743 C C . THR A 1 99 ? 7.168 -9.453 -14.523 1 82.25 99 THR A C 1
ATOM 745 O O . THR A 1 99 ? 7.43 -8.25 -14.469 1 82.25 99 THR A O 1
ATOM 748 N N . ASP A 1 100 ? 6.332 -9.969 -15.445 1 76.19 100 ASP A N 1
ATOM 749 C CA . ASP A 1 100 ? 5.57 -9.141 -16.375 1 76.19 100 ASP A CA 1
ATOM 750 C C . ASP A 1 100 ? 4.078 -9.18 -16.062 1 76.19 100 ASP A C 1
ATOM 752 O O . ASP A 1 100 ? 3.262 -8.656 -16.812 1 76.19 100 ASP A O 1
ATOM 756 N N . ALA A 1 101 ? 3.746 -9.734 -14.961 1 74.31 101 ALA A N 1
ATOM 757 C CA . ALA A 1 101 ? 2.34 -9.875 -14.594 1 74.31 101 ALA A CA 1
ATOM 758 C C . ALA A 1 101 ? 1.901 -8.742 -13.672 1 74.31 101 ALA A C 1
ATOM 760 O O . ALA A 1 101 ? 2.727 -8.141 -12.977 1 74.31 101 ALA A O 1
ATOM 761 N N . ASP A 1 102 ? 0.654 -8.312 -13.898 1 79.88 102 ASP A N 1
ATOM 762 C CA . ASP A 1 102 ? 0.029 -7.367 -12.977 1 79.88 102 ASP A CA 1
ATOM 763 C C . ASP A 1 102 ? -0.2 -8 -11.609 1 79.88 102 ASP A C 1
ATOM 765 O O . ASP A 1 102 ? -1.239 -8.625 -11.367 1 79.88 102 ASP A O 1
ATOM 769 N N . GLU A 1 103 ? 0.854 -7.957 -10.766 1 87.12 103 GLU A N 1
ATOM 770 C CA . GLU A 1 103 ? 0.841 -8.648 -9.477 1 87.12 103 GLU A CA 1
ATOM 771 C C . GLU A 1 103 ? 1.438 -7.773 -8.375 1 87.12 103 GLU A C 1
ATOM 773 O O . GLU A 1 103 ? 2.035 -6.734 -8.656 1 87.12 103 GLU A O 1
ATOM 778 N N . ALA A 1 104 ? 1.116 -8.164 -7.223 1 93.75 104 ALA A N 1
ATOM 779 C CA . ALA A 1 104 ? 1.714 -7.582 -6.023 1 93.75 104 ALA A CA 1
ATOM 780 C C . ALA A 1 104 ? 2.461 -8.641 -5.215 1 93.75 104 ALA A C 1
ATOM 782 O O . ALA A 1 104 ? 2.01 -9.781 -5.109 1 93.75 104 ALA A O 1
ATOM 783 N N . TYR A 1 105 ? 3.627 -8.234 -4.699 1 94.25 105 TYR A N 1
ATOM 784 C CA . TYR A 1 105 ? 4.5 -9.133 -3.955 1 94.25 105 TYR A CA 1
ATOM 785 C C . TYR A 1 105 ? 4.816 -8.57 -2.576 1 94.25 105 TYR A C 1
ATOM 787 O O . TYR A 1 105 ? 5.324 -7.449 -2.457 1 94.25 105 TYR A O 1
ATOM 795 N N . VAL A 1 106 ? 4.5 -9.391 -1.53 1 94.75 106 VAL A N 1
ATOM 796 C CA . VAL A 1 106 ? 4.988 -9.008 -0.211 1 94.75 106 VAL A CA 1
ATOM 797 C C . VAL A 1 106 ? 6.48 -9.312 -0.106 1 94.75 106 VAL A C 1
ATOM 799 O O . VAL A 1 106 ? 6.887 -10.477 -0.136 1 94.75 106 VAL A O 1
ATOM 802 N N . VAL A 1 107 ? 7.285 -8.273 0.105 1 96.44 107 VAL A N 1
ATOM 803 C CA . VAL A 1 10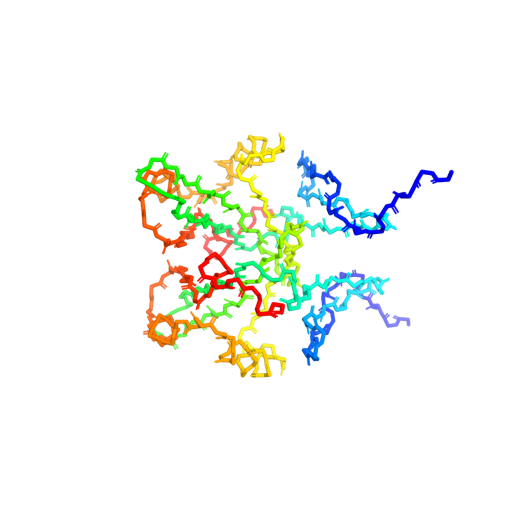7 ? 8.719 -8.531 0.12 1 96.44 107 VAL A CA 1
ATOM 804 C C . VAL A 1 107 ? 9.258 -8.398 1.545 1 96.44 107 VAL A C 1
ATOM 806 O O . VAL A 1 107 ? 10.406 -8.758 1.82 1 96.44 107 VAL A O 1
ATOM 809 N N . TRP A 1 108 ? 8.438 -7.832 2.393 1 95.19 108 TRP A N 1
ATOM 810 C CA . TRP A 1 108 ? 8.797 -7.766 3.805 1 95.19 108 TRP A CA 1
ATOM 811 C C . TRP A 1 108 ? 7.555 -7.602 4.676 1 95.19 108 TRP A C 1
A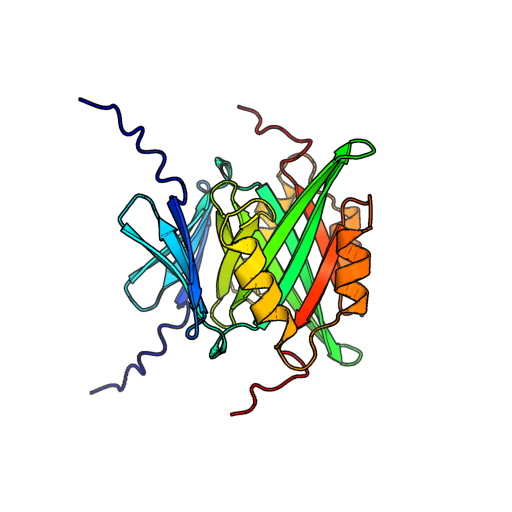TOM 813 O O . TRP A 1 108 ? 6.609 -6.91 4.289 1 95.19 108 TRP A O 1
ATOM 823 N N . SER A 1 109 ? 7.574 -8.266 5.836 1 92.38 109 SER A N 1
ATOM 824 C CA . SER A 1 109 ? 6.543 -8.078 6.852 1 92.38 109 SER A CA 1
ATOM 825 C C . SER A 1 109 ? 7.133 -8.133 8.258 1 92.38 109 SER A C 1
ATOM 827 O O . SER A 1 109 ? 8.031 -8.938 8.531 1 92.38 109 SER A O 1
ATOM 829 N N . ALA A 1 110 ? 6.648 -7.211 9 1 88.06 110 ALA A N 1
ATOM 830 C CA . ALA A 1 110 ? 7.109 -7.211 10.391 1 88.06 110 ALA A CA 1
ATOM 831 C C . ALA A 1 110 ? 6.645 -8.469 11.125 1 88.06 110 ALA A C 1
ATOM 833 O O . ALA A 1 110 ? 7.27 -8.891 12.094 1 88.06 110 ALA A O 1
ATOM 834 N N . GLU A 1 111 ? 5.516 -8.969 10.508 1 75.25 111 GLU A N 1
ATOM 835 C CA . GLU A 1 111 ? 5.027 -10.203 11.109 1 75.25 111 GLU A CA 1
ATOM 836 C C . GLU A 1 111 ? 6.016 -11.344 10.914 1 75.25 111 GLU A C 1
ATOM 838 O O . GLU A 1 111 ? 6.543 -11.531 9.812 1 75.25 111 GLU A O 1
ATOM 843 N N . GLY A 1 112 ? 6.73 -11.695 11.906 1 65.5 112 GLY A N 1
ATOM 844 C CA . GLY A 1 112 ? 7.719 -12.758 11.938 1 65.5 112 GLY A CA 1
ATOM 845 C C . GLY A 1 112 ? 9.117 -12.273 12.266 1 65.5 112 GLY A C 1
ATOM 846 O O . GLY A 1 112 ? 10.039 -13.07 12.414 1 65.5 112 GLY A O 1
ATOM 847 N N . HIS A 1 113 ? 9.117 -10.914 12.117 1 66.94 113 HIS A N 1
ATOM 848 C CA . HIS A 1 113 ? 10.453 -10.375 12.375 1 66.94 113 HIS A CA 1
ATOM 849 C C . HIS A 1 113 ? 10.398 -9.25 13.406 1 66.94 113 HIS A C 1
ATOM 851 O O . HIS A 1 113 ? 10.383 -8.07 13.039 1 66.94 113 HIS A O 1
ATOM 857 N N . PRO A 1 114 ? 10.062 -9.617 14.602 1 53.06 114 PRO A N 1
ATOM 858 C CA . PRO A 1 114 ? 9.938 -8.57 15.617 1 53.06 114 PRO A CA 1
ATOM 859 C C . PRO A 1 114 ? 11.117 -7.598 15.609 1 53.06 114 PRO A C 1
ATOM 861 O O . PRO A 1 114 ? 12.234 -7.98 15.258 1 53.06 114 PRO A O 1
ATOM 864 N N . ALA A 1 115 ? 10.734 -6.285 15.484 1 51.03 115 ALA A N 1
ATOM 865 C CA . ALA A 1 115 ? 11.758 -5.25 15.594 1 51.03 115 ALA A CA 1
ATOM 866 C C . ALA A 1 115 ? 12.789 -5.602 16.656 1 51.03 115 ALA A C 1
ATOM 868 O O . ALA A 1 115 ? 12.461 -6.258 17.656 1 51.03 115 ALA A O 1
ATOM 869 N N . LYS A 1 116 ? 14.008 -5.844 16.234 1 42.34 116 LYS A N 1
ATOM 870 C CA . LYS A 1 116 ? 15.031 -6.004 17.266 1 42.34 116 LYS A CA 1
ATOM 871 C C . LYS A 1 116 ? 15 -4.848 18.266 1 42.34 116 LYS A C 1
ATOM 873 O O . LYS A 1 116 ? 15.219 -3.693 17.891 1 42.34 116 LYS A O 1
ATOM 878 N N . HIS A 1 117 ? 13.867 -4.672 19.016 1 35.41 117 HIS A N 1
ATOM 879 C CA . HIS A 1 117 ? 14.25 -3.791 20.109 1 35.41 117 HIS A CA 1
ATOM 880 C C . HIS A 1 117 ? 15.484 -4.309 20.828 1 35.41 117 HIS A C 1
ATOM 882 O O . HIS A 1 117 ? 15.711 -5.52 20.891 1 35.41 117 HIS A O 1
ATOM 888 N N . MET B 1 1 ? -3.576 14.258 34.938 1 25.12 1 MET B N 1
ATOM 889 C CA . MET B 1 1 ? -3.012 14.555 33.625 1 25.12 1 MET B CA 1
ATOM 890 C C . MET B 1 1 ? -3.014 13.32 32.75 1 25.12 1 MET B C 1
ATOM 892 O O . MET B 1 1 ? -2.395 12.305 33.094 1 25.12 1 MET B O 1
ATOM 896 N N . SER B 1 2 ? -4.145 12.938 32.219 1 32.38 2 SER B N 1
ATOM 897 C CA . SER B 1 2 ? -4.402 11.711 31.484 1 32.38 2 SER B CA 1
ATOM 898 C C . SER B 1 2 ? -3.324 11.453 30.438 1 32.38 2 SER B C 1
ATOM 900 O O . SER B 1 2 ? -2.998 12.344 29.641 1 32.38 2 SER B O 1
ATOM 902 N N . HIS B 1 3 ? -2.244 10.82 30.781 1 30.78 3 HIS B N 1
ATOM 903 C CA . HIS B 1 3 ? -1.079 10.523 29.953 1 30.78 3 HIS B CA 1
ATOM 904 C C . HIS B 1 3 ? -1.494 10.133 28.547 1 30.78 3 HIS B C 1
ATOM 906 O O . HIS B 1 3 ? -1.976 9.016 28.328 1 30.78 3 HIS B O 1
ATOM 912 N N . GLU B 1 4 ? -2.248 11.008 27.844 1 36.72 4 GLU B N 1
ATOM 913 C CA . GLU B 1 4 ? -2.48 10.758 26.422 1 36.72 4 GLU B CA 1
ATOM 914 C C . GLU B 1 4 ? -1.197 10.32 25.719 1 36.72 4 GLU B C 1
ATOM 916 O O . GLU B 1 4 ? -0.195 11.039 25.75 1 36.72 4 GLU B O 1
ATOM 921 N N . SER B 1 5 ? -0.691 9.234 26.062 1 38.06 5 SER B N 1
ATOM 922 C CA . SER B 1 5 ? 0.514 8.688 25.453 1 38.06 5 SER B CA 1
ATOM 923 C C . SER B 1 5 ? 0.593 9.055 23.969 1 38.06 5 SER B C 1
ATOM 925 O O . SER B 1 5 ? -0.372 8.859 23.219 1 38.06 5 SER B O 1
ATOM 927 N N . PRO B 1 6 ? 1.32 10.109 23.562 1 36.88 6 PRO B N 1
ATOM 928 C CA . PRO B 1 6 ? 1.499 10.656 22.203 1 36.88 6 PRO B CA 1
ATOM 929 C C . PRO B 1 6 ? 1.502 9.57 21.125 1 36.88 6 PRO B C 1
ATOM 931 O O . PRO B 1 6 ? 1.886 9.836 19.984 1 36.88 6 PRO B O 1
ATOM 934 N N . ASN B 1 7 ? 1.614 8.406 21.391 1 40.12 7 ASN B N 1
ATOM 935 C CA . ASN B 1 7 ? 1.711 7.566 20.203 1 40.12 7 ASN B CA 1
ATOM 936 C C . ASN B 1 7 ? 0.609 7.887 19.203 1 40.12 7 ASN B C 1
ATOM 938 O O . ASN B 1 7 ? -0.576 7.742 19.5 1 40.12 7 ASN B O 1
ATOM 942 N N . ALA B 1 8 ? 0.599 9.008 18.578 1 44.66 8 ALA B N 1
ATOM 943 C CA . ALA B 1 8 ? -0.25 9.531 17.516 1 44.66 8 ALA B CA 1
ATOM 944 C C . ALA B 1 8 ? -0.857 8.398 16.688 1 44.66 8 ALA B C 1
ATOM 946 O O . ALA B 1 8 ? -0.231 7.902 15.758 1 44.66 8 ALA B O 1
ATOM 947 N N . GLN B 1 9 ? -1.362 7.355 17.203 1 51.06 9 GLN B N 1
ATOM 948 C CA . GLN B 1 9 ? -2.104 6.23 16.641 1 51.06 9 GLN B CA 1
ATOM 949 C C . GLN B 1 9 ? -3.215 6.711 15.719 1 51.06 9 GLN B C 1
ATOM 951 O O . GLN B 1 9 ? -3.836 7.746 15.977 1 51.06 9 GLN B O 1
ATOM 956 N N . SER B 1 10 ? -3.082 6.441 14.516 1 59.66 10 SER B N 1
ATOM 957 C CA . SER B 1 10 ? -4.18 6.645 13.578 1 59.66 10 SER B CA 1
ATOM 958 C C . SER B 1 10 ? -5.531 6.461 14.25 1 59.66 10 SER B C 1
ATOM 960 O O . SER B 1 10 ? -5.789 5.418 14.859 1 59.66 10 SER B O 1
ATOM 962 N N . ARG B 1 11 ? -6.344 7.551 14.703 1 63.16 11 ARG B N 1
ATOM 963 C CA . ARG B 1 11 ? -7.531 7.387 15.539 1 63.16 11 ARG B CA 1
ATOM 964 C C . ARG B 1 11 ? -8.703 6.859 14.719 1 63.16 11 ARG B C 1
ATOM 966 O O . ARG B 1 11 ? -9.445 5.984 15.172 1 63.16 11 ARG B O 1
ATOM 973 N N . THR B 1 12 ? -8.883 7.445 13.469 1 87.44 12 THR B N 1
ATOM 974 C CA . THR B 1 12 ? -10.156 7.078 12.867 1 87.44 12 THR B CA 1
ATOM 975 C C . THR B 1 12 ? -10.07 7.133 11.344 1 87.44 12 THR B C 1
ATOM 977 O O . THR B 1 12 ? -9.445 8.039 10.789 1 87.44 12 THR B O 1
ATOM 980 N N . VAL B 1 13 ? -10.586 6.051 10.688 1 94.88 13 VAL B N 1
ATOM 981 C CA . VAL B 1 13 ? -10.703 6.02 9.234 1 94.88 13 VAL B CA 1
ATOM 982 C C . VAL B 1 13 ? -12.148 6.309 8.828 1 94.88 13 VAL B C 1
ATOM 984 O O . VAL B 1 13 ? -13.086 5.801 9.445 1 94.88 13 VAL B O 1
ATOM 987 N N . SER B 1 14 ? -12.297 7.207 7.859 1 96.5 14 SER B N 1
ATOM 988 C CA . SER B 1 14 ? -13.609 7.477 7.277 1 96.5 14 SER B CA 1
ATOM 989 C C . SER B 1 14 ? -13.594 7.266 5.77 1 96.5 14 SER B C 1
ATOM 991 O O . SER B 1 14 ? -12.562 7.441 5.117 1 96.5 14 SER B O 1
ATOM 993 N N . VAL B 1 15 ? -14.734 6.789 5.23 1 97.81 15 VAL B N 1
ATOM 994 C CA . VAL B 1 15 ? -14.969 6.582 3.807 1 97.81 15 VAL B CA 1
ATOM 995 C C . VAL B 1 15 ? -16.219 7.348 3.373 1 97.81 15 VAL B C 1
ATOM 997 O O . VAL B 1 15 ? -17.297 7.168 3.951 1 97.81 15 VAL B O 1
ATOM 1000 N N . ASP B 1 16 ? -16.062 8.227 2.381 1 97.44 16 ASP B N 1
ATOM 1001 C CA . ASP B 1 16 ? -17.219 8.961 1.872 1 97.44 16 ASP B CA 1
ATOM 1002 C C . ASP B 1 16 ? -17.094 9.188 0.367 1 97.44 16 ASP B C 1
ATOM 1004 O O . ASP B 1 16 ? -16.328 8.508 -0.314 1 97.44 16 ASP B O 1
ATOM 1008 N N . ASP B 1 17 ? -17.859 10.148 -0.174 1 97 17 ASP B N 1
ATOM 1009 C CA . ASP B 1 17 ? -17.922 10.336 -1.62 1 97 17 ASP B CA 1
ATOM 1010 C C . ASP B 1 17 ? -16.609 10.891 -2.162 1 97 17 ASP B C 1
ATOM 1012 O O . ASP B 1 17 ? -16.344 10.82 -3.365 1 97 17 ASP B O 1
ATOM 1016 N N . THR B 1 18 ? -15.844 11.438 -1.274 1 96.81 18 THR B N 1
ATOM 1017 C CA . THR B 1 18 ? -14.594 12.055 -1.72 1 96.81 18 THR B CA 1
ATOM 1018 C C . THR B 1 18 ? -13.461 11.031 -1.728 1 96.81 18 THR B C 1
ATOM 1020 O O . THR B 1 18 ? -12.555 11.109 -2.559 1 96.81 18 THR B O 1
ATOM 1023 N N . GLY B 1 19 ? -13.484 10.164 -0.808 1 97.62 19 GLY B N 1
ATOM 1024 C CA . GLY B 1 19 ? -12.422 9.172 -0.712 1 97.62 19 GLY B CA 1
ATOM 1025 C C . GLY B 1 19 ? -12.273 8.594 0.68 1 97.62 19 GLY B C 1
ATOM 1026 O O . GLY B 1 19 ? -13.258 8.438 1.402 1 97.62 19 GLY B O 1
ATOM 1027 N N . VAL B 1 20 ? -11.078 8.117 0.992 1 97.19 20 VAL B N 1
ATOM 1028 C CA . VAL B 1 20 ? -10.719 7.535 2.279 1 97.19 20 VAL B CA 1
ATOM 1029 C C . VAL B 1 20 ? -9.82 8.5 3.053 1 97.19 20 VAL B C 1
ATOM 1031 O O . VAL B 1 20 ? -8.852 9.023 2.504 1 97.19 20 VAL B O 1
ATOM 1034 N N . ARG B 1 21 ? -10.188 8.781 4.309 1 95 21 ARG B N 1
ATOM 1035 C CA . ARG B 1 21 ? -9.398 9.688 5.145 1 95 21 ARG B CA 1
ATOM 1036 C C . ARG B 1 21 ? -9.062 9.039 6.484 1 95 21 ARG B C 1
ATOM 1038 O O . ARG B 1 21 ? -9.914 8.391 7.098 1 95 21 ARG B O 1
ATOM 1045 N N . ARG B 1 22 ? -7.828 9.211 6.832 1 92.81 22 ARG B N 1
ATOM 1046 C CA . ARG B 1 22 ? -7.371 8.805 8.156 1 92.81 22 ARG B CA 1
ATOM 1047 C C . ARG B 1 22 ? -7.004 10.023 9.008 1 92.81 22 ARG B C 1
ATOM 1049 O O . ARG B 1 22 ? -6.164 10.828 8.609 1 92.81 22 ARG B O 1
ATOM 1056 N N . GLN B 1 23 ? -7.637 10.07 10.109 1 89.88 23 GLN B N 1
ATOM 1057 C CA . GLN B 1 23 ? -7.285 11.133 11.039 1 89.88 23 GLN B CA 1
ATOM 1058 C C . GLN B 1 23 ? -6.184 10.68 11.992 1 89.88 23 GLN B C 1
ATOM 1060 O O . GLN B 1 23 ? -6.312 9.656 12.672 1 89.88 23 GLN B O 1
ATOM 1065 N N . LEU B 1 24 ? -5.098 11.523 12 1 81.69 24 LEU B N 1
ATOM 1066 C CA . LEU B 1 24 ? -3.967 11.188 12.852 1 81.69 24 LEU B CA 1
ATOM 1067 C C . LEU B 1 24 ? -4.094 11.875 14.211 1 81.69 24 LEU B C 1
ATOM 1069 O O . LEU B 1 24 ? -4.93 12.766 14.391 1 81.69 24 LEU B O 1
ATOM 1073 N N . ALA B 1 25 ? -3.293 11.359 15.172 1 79.19 25 ALA B N 1
ATOM 1074 C CA . ALA B 1 25 ? -3.359 11.844 16.547 1 79.19 25 ALA B CA 1
ATOM 1075 C C . ALA B 1 25 ? -3.041 13.336 16.625 1 79.19 25 ALA B C 1
ATOM 1077 O O . ALA B 1 25 ? -3.584 14.047 17.469 1 79.19 25 ALA B O 1
ATOM 1078 N N . ASP B 1 26 ? -2.236 13.82 15.719 1 77.44 26 ASP B N 1
ATOM 1079 C CA . ASP B 1 26 ? -1.811 15.211 15.781 1 77.44 26 ASP B CA 1
ATOM 1080 C C . ASP B 1 26 ? -2.799 16.125 15.055 1 77.44 26 ASP B C 1
ATOM 1082 O O . ASP B 1 26 ? -2.549 17.312 14.898 1 77.44 26 ASP B O 1
ATOM 1086 N N . GLY B 1 27 ? -3.873 15.562 14.625 1 80.81 27 GLY B N 1
ATOM 1087 C CA . GLY B 1 27 ? -4.918 16.328 13.953 1 80.81 27 GLY B CA 1
ATOM 1088 C C . GLY B 1 27 ? -4.77 16.344 12.445 1 80.81 27 GLY B C 1
ATOM 1089 O O . GLY B 1 27 ? -5.688 16.75 11.734 1 80.81 27 GLY B O 1
ATOM 1090 N N . SER B 1 28 ? -3.613 15.883 11.984 1 82.06 28 SER B N 1
ATOM 1091 C CA . SER B 1 28 ? -3.426 15.836 10.539 1 82.06 28 SER B CA 1
ATOM 1092 C C . SER B 1 28 ? -4.172 14.664 9.922 1 82.06 28 SER B C 1
ATOM 1094 O O . SER B 1 28 ? -4.715 13.82 10.641 1 82.06 28 SER B O 1
ATOM 1096 N N . GLU B 1 29 ? -4.332 14.867 8.609 1 86.62 29 GLU B N 1
ATOM 1097 C CA . GLU B 1 29 ? -5.102 13.852 7.906 1 86.62 29 GLU B CA 1
ATOM 1098 C C . GLU B 1 29 ? -4.305 13.258 6.75 1 86.62 29 GLU B C 1
ATOM 1100 O O . GLU B 1 29 ? -3.59 13.977 6.047 1 86.62 29 GLU B O 1
ATOM 1105 N N . GLU B 1 30 ? -4.34 11.938 6.656 1 89.25 30 GLU B N 1
ATOM 1106 C CA . GLU B 1 30 ? -3.939 11.258 5.43 1 89.25 30 GLU B CA 1
ATOM 1107 C C . GLU B 1 30 ? -5.156 10.859 4.598 1 89.25 30 GLU B C 1
ATOM 1109 O O . GLU B 1 30 ? -6.129 10.32 5.125 1 89.25 30 GLU B O 1
ATOM 1114 N N . ALA B 1 31 ? -5.062 11.25 3.355 1 91.31 31 ALA B N 1
ATOM 1115 C CA . ALA B 1 31 ? -6.246 10.969 2.543 1 91.31 31 ALA B CA 1
ATOM 1116 C C . ALA B 1 31 ? -5.848 10.461 1.161 1 91.31 31 ALA B C 1
ATOM 1118 O O . ALA B 1 31 ? -4.805 10.844 0.625 1 91.31 31 ALA B O 1
ATOM 1119 N N . VAL B 1 32 ? -6.656 9.539 0.642 1 94.81 32 VAL B N 1
ATOM 1120 C CA . VAL B 1 32 ? -6.656 9.133 -0.762 1 94.81 32 VAL B CA 1
ATOM 1121 C C . VAL B 1 32 ? -8.031 9.391 -1.37 1 94.81 32 VAL B C 1
ATOM 1123 O O . VAL B 1 32 ? -9.023 8.773 -0.963 1 94.81 32 VAL B O 1
ATOM 1126 N N . THR B 1 33 ? -8.094 10.383 -2.334 1 96 33 THR B N 1
ATOM 1127 C CA . THR B 1 33 ? -9.367 10.633 -2.992 1 96 33 THR B CA 1
ATOM 1128 C C . THR B 1 33 ? -9.648 9.57 -4.055 1 96 33 THR B C 1
ATOM 1130 O O . THR B 1 33 ? -8.719 8.953 -4.578 1 96 33 THR B O 1
ATOM 1133 N N . TRP B 1 34 ? -10.945 9.406 -4.379 1 96.44 34 TRP B N 1
ATOM 1134 C CA . TRP B 1 34 ? -11.312 8.438 -5.41 1 96.44 34 TRP B CA 1
ATOM 1135 C C . TRP B 1 34 ? -10.734 8.844 -6.762 1 96.44 34 TRP B C 1
ATOM 1137 O O . TRP B 1 34 ? -10.344 7.984 -7.559 1 96.44 34 TRP B O 1
ATOM 1147 N N . SER B 1 35 ? -10.617 10.141 -6.973 1 94.5 35 SER B N 1
ATOM 1148 C CA . SER B 1 35 ? -10.102 10.633 -8.242 1 94.5 35 SER B CA 1
ATOM 1149 C C . SER B 1 35 ? -8.594 10.391 -8.352 1 94.5 35 SER B C 1
ATOM 1151 O O . SER B 1 35 ? -8.055 10.305 -9.461 1 94.5 35 SER B O 1
ATOM 1153 N N . GLU B 1 36 ? -7.93 10.25 -7.242 1 92.5 36 GLU B N 1
ATOM 1154 C CA . GLU B 1 36 ? -6.48 10.07 -7.258 1 92.5 36 GLU B CA 1
ATOM 1155 C C . GLU B 1 36 ? -6.105 8.617 -6.992 1 92.5 36 GLU B C 1
ATOM 1157 O O . GLU B 1 36 ? -4.93 8.25 -7.062 1 92.5 36 GLU B O 1
ATOM 1162 N N . LEU B 1 37 ? -7.082 7.801 -6.676 1 95.19 37 LEU B N 1
ATOM 1163 C CA . LEU B 1 37 ? -6.805 6.395 -6.41 1 95.19 37 LEU B CA 1
ATOM 1164 C C . LEU B 1 37 ? -6.207 5.715 -7.641 1 95.19 37 LEU B C 1
ATOM 1166 O O . LEU B 1 37 ? -6.762 5.812 -8.742 1 95.19 37 LEU B O 1
ATOM 1170 N N . SER B 1 38 ? -5.082 5.051 -7.414 1 92.69 38 SER B N 1
ATOM 1171 C CA . SER B 1 38 ? -4.398 4.434 -8.547 1 92.69 38 SER B CA 1
ATOM 1172 C C . SER B 1 38 ? -4.414 2.914 -8.445 1 92.69 38 SER B C 1
ATOM 1174 O O . SER B 1 38 ? -4.363 2.215 -9.453 1 92.69 38 SER B O 1
ATOM 1176 N N . ALA B 1 39 ? -4.426 2.449 -7.199 1 94 39 ALA B N 1
ATOM 1177 C CA . ALA B 1 39 ? -4.457 0.997 -7.043 1 94 39 ALA B CA 1
ATOM 1178 C C . ALA B 1 39 ? -4.973 0.606 -5.66 1 94 39 ALA B C 1
ATOM 1180 O O . ALA B 1 39 ? -4.867 1.383 -4.711 1 94 39 ALA B O 1
ATOM 1181 N N . VAL B 1 40 ? -5.527 -0.547 -5.543 1 96.25 40 VAL B N 1
ATOM 1182 C CA . VAL B 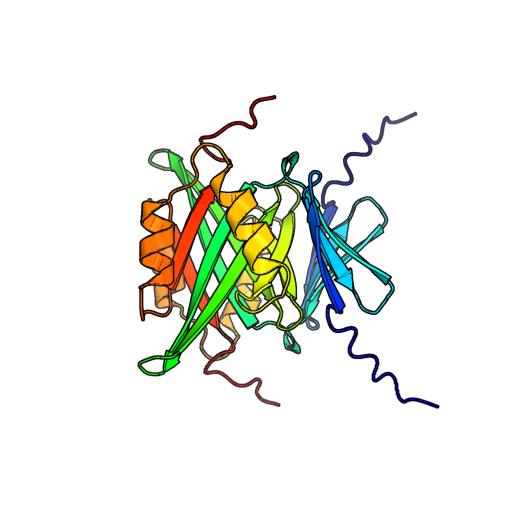1 40 ? -5.922 -1.198 -4.297 1 96.25 40 VAL B CA 1
ATOM 1183 C C . VAL B 1 40 ? -5.305 -2.594 -4.227 1 96.25 40 VAL B C 1
ATOM 1185 O O . VAL B 1 40 ? -5.504 -3.412 -5.129 1 96.25 40 VAL B O 1
ATOM 1188 N N . VAL B 1 41 ? -4.547 -2.818 -3.186 1 95.81 41 VAL B N 1
ATOM 1189 C CA . VAL B 1 41 ? -3.912 -4.109 -2.938 1 95.81 41 VAL B CA 1
ATOM 1190 C C . VAL B 1 41 ? -4.426 -4.691 -1.624 1 95.81 41 VAL B C 1
ATOM 1192 O O . VAL B 1 41 ? -4.5 -3.992 -0.612 1 95.81 41 VAL B O 1
ATOM 1195 N N . VAL B 1 42 ? -4.859 -5.922 -1.675 1 96.12 42 VAL B N 1
ATOM 1196 C CA . VAL B 1 42 ? -5.227 -6.652 -0.467 1 96.12 42 VAL B CA 1
ATOM 1197 C C . VAL B 1 42 ? -4.043 -7.496 0.006 1 96.12 42 VAL B C 1
ATOM 1199 O O . VAL B 1 42 ? -3.539 -8.336 -0.737 1 96.12 42 VAL B O 1
ATOM 1202 N N . ARG B 1 43 ? -3.623 -7.191 1.169 1 93.06 43 ARG B N 1
ATOM 1203 C CA . ARG B 1 43 ? -2.557 -7.965 1.796 1 93.06 43 ARG B CA 1
ATOM 1204 C C . ARG B 1 43 ? -3.115 -8.906 2.855 1 93.06 43 ARG B C 1
ATOM 1206 O O . ARG B 1 43 ? -3.857 -8.484 3.744 1 93.06 43 ARG B O 1
ATOM 1213 N N . VAL B 1 44 ? -2.754 -10.109 2.709 1 90.31 44 VAL B N 1
ATOM 1214 C CA . VAL B 1 44 ? -3.201 -11.125 3.652 1 90.31 44 VAL B CA 1
ATOM 1215 C C . VAL B 1 44 ? -2.012 -11.648 4.457 1 90.31 44 VAL B C 1
ATOM 1217 O O . VAL B 1 44 ? -0.972 -11.992 3.889 1 90.31 44 VAL B O 1
ATOM 1220 N N . ILE B 1 45 ? -2.059 -11.617 5.77 1 83.38 45 ILE B N 1
ATOM 1221 C CA . ILE B 1 45 ? -1.051 -12.148 6.68 1 83.38 45 ILE B CA 1
ATOM 1222 C C . ILE B 1 45 ? -1.604 -13.367 7.406 1 83.38 45 ILE B C 1
ATOM 1224 O O . ILE B 1 45 ? -2.516 -13.25 8.227 1 83.38 45 ILE B O 1
ATOM 1228 N N . PRO B 1 46 ? -1.017 -14.445 7.125 1 79.31 46 PRO B N 1
ATOM 1229 C CA . PRO B 1 46 ? -1.463 -15.609 7.887 1 79.31 46 PRO B CA 1
ATOM 1230 C C . PRO B 1 46 ? -1.068 -15.547 9.359 1 79.31 46 PRO B C 1
ATOM 1232 O O . PRO B 1 46 ? 0.1 -15.305 9.68 1 79.31 46 PRO B O 1
ATOM 1235 N N . GLU B 1 47 ? -1.938 -15.539 10.32 1 74.88 47 GLU B N 1
ATOM 1236 C CA . GLU B 1 47 ? -1.675 -15.539 11.758 1 74.88 47 GLU B CA 1
ATOM 1237 C C . GLU B 1 47 ? -1.773 -16.953 12.344 1 74.88 47 GLU B C 1
ATOM 1239 O O . GLU B 1 47 ? -1.408 -17.172 13.5 1 74.88 47 GLU B O 1
ATOM 1244 N N . GLY B 1 48 ? -2.205 -17.906 11.617 1 74 48 GLY B N 1
ATOM 1245 C CA . GLY B 1 48 ? -2.438 -19.297 11.984 1 74 48 GLY B CA 1
ATOM 1246 C C . GLY B 1 48 ? -3.35 -20.016 11.016 1 74 48 GLY B C 1
ATOM 1247 O O . GLY B 1 48 ? -3.723 -19.469 9.977 1 74 48 GLY B O 1
ATOM 1248 N N . PRO B 1 49 ? -3.623 -21.281 11.273 1 70.56 49 PRO B N 1
ATOM 1249 C CA . PRO B 1 49 ? -4.375 -22.125 10.352 1 70.56 49 PRO B CA 1
ATOM 1250 C C . PRO B 1 49 ? -5.762 -21.562 10.031 1 70.56 49 PRO B C 1
ATOM 1252 O O . PRO B 1 49 ? -6.293 -21.812 8.945 1 70.56 49 PRO B O 1
ATOM 1255 N N . TRP B 1 50 ? -6.262 -20.703 10.977 1 67.62 50 TRP B N 1
ATOM 1256 C CA . TRP B 1 50 ? -7.621 -20.25 10.703 1 67.62 50 TRP B CA 1
ATOM 1257 C C . TRP B 1 50 ? -7.754 -18.75 10.953 1 67.62 50 TRP B C 1
ATOM 1259 O O . TRP B 1 50 ? -8.867 -18.219 11.023 1 67.62 50 TRP B O 1
ATOM 1269 N N . LYS B 1 51 ? -6.734 -18.203 11.078 1 74.69 51 LYS B N 1
ATOM 1270 C CA . LYS B 1 51 ? -6.789 -16.781 11.359 1 74.69 51 LYS B CA 1
ATOM 1271 C C . LYS B 1 51 ? -5.836 -16 10.453 1 74.69 51 LYS B C 1
ATOM 1273 O O . LYS B 1 51 ? -4.707 -16.438 10.211 1 74.69 51 LYS B O 1
ATOM 1278 N N . GLU B 1 52 ? -6.461 -15.07 9.656 1 74.81 52 GLU B N 1
ATOM 1279 C CA . GLU B 1 52 ? -5.641 -14.172 8.852 1 74.81 52 GLU B CA 1
ATOM 1280 C C . GLU B 1 52 ? -5.914 -12.711 9.203 1 74.81 52 GLU B C 1
ATOM 1282 O O . GLU B 1 52 ? -7.012 -12.367 9.648 1 74.81 52 GLU B O 1
ATOM 1287 N N . ASP B 1 53 ? -4.855 -12.055 9.141 1 84.56 53 ASP B N 1
ATOM 1288 C CA . ASP B 1 53 ? -4.988 -10.602 9.156 1 84.56 53 ASP B CA 1
ATOM 1289 C C . ASP B 1 53 ? -4.957 -10.023 7.738 1 84.56 53 ASP B C 1
ATOM 1291 O O . ASP B 1 53 ? -4.191 -10.492 6.891 1 84.56 53 ASP B O 1
ATOM 1295 N N . VAL B 1 54 ? -6.02 -9.203 7.484 1 89.88 54 VAL B N 1
ATOM 1296 C CA . VAL B 1 54 ? -6.172 -8.641 6.145 1 89.88 54 VAL B CA 1
ATOM 1297 C C . VAL B 1 54 ? -6.062 -7.117 6.207 1 89.88 54 VAL B C 1
ATOM 1299 O O . VAL B 1 54 ? -6.625 -6.484 7.102 1 89.88 54 VAL B O 1
ATOM 1302 N N . PHE B 1 55 ? -5.301 -6.586 5.195 1 92.06 55 PHE B N 1
ATOM 1303 C CA . PHE B 1 55 ? -5.18 -5.141 5.055 1 92.06 55 PHE B CA 1
ATOM 1304 C C . PHE B 1 55 ? -5.527 -4.703 3.635 1 92.06 55 PHE B C 1
ATOM 1306 O O . PHE B 1 55 ? -5.145 -5.363 2.666 1 92.06 55 PHE B O 1
ATOM 1313 N N . PHE B 1 56 ? -6.23 -3.59 3.539 1 96.12 56 PHE B N 1
ATOM 1314 C CA . PHE B 1 56 ? -6.48 -2.906 2.277 1 96.12 56 PHE B CA 1
ATOM 1315 C C . PHE B 1 56 ? -5.504 -1.749 2.088 1 96.12 56 PHE B C 1
ATOM 1317 O O . PHE B 1 56 ? -5.594 -0.737 2.787 1 96.12 56 PHE B O 1
ATOM 1324 N N . MET B 1 57 ? -4.617 -1.941 1.162 1 96.25 57 MET B N 1
ATOM 1325 C CA . MET B 1 57 ? -3.65 -0.888 0.869 1 96.25 57 MET B CA 1
ATOM 1326 C C . MET B 1 57 ? -4.086 -0.07 -0.342 1 96.25 57 MET B C 1
ATOM 1328 O O . MET B 1 57 ? -4.32 -0.623 -1.418 1 96.25 57 MET B O 1
ATOM 1332 N N . LEU B 1 58 ? -4.246 1.217 -0.108 1 96.88 58 LEU B N 1
ATOM 1333 C CA . LEU B 1 58 ? -4.648 2.15 -1.153 1 96.88 58 LEU B CA 1
ATOM 1334 C C . LEU B 1 58 ? -3.482 3.043 -1.565 1 96.88 58 LEU B C 1
ATOM 1336 O O . LEU B 1 58 ? -2.801 3.613 -0.711 1 96.88 58 LEU B O 1
ATOM 1340 N N . ALA B 1 59 ? -3.24 3.07 -2.852 1 94.12 59 ALA B N 1
ATOM 1341 C CA . ALA B 1 59 ? -2.213 3.957 -3.393 1 94.12 59 ALA B CA 1
ATOM 1342 C C . ALA B 1 59 ? -2.828 5.039 -4.277 1 94.12 59 ALA B C 1
ATOM 1344 O O . ALA B 1 59 ? -3.686 4.75 -5.113 1 94.12 59 ALA B O 1
ATOM 1345 N N . GLY B 1 60 ? -2.424 6.266 -4.023 1 91.31 60 GLY B N 1
ATOM 1346 C CA . GLY B 1 60 ? -2.822 7.375 -4.875 1 91.31 60 GLY B CA 1
ATOM 1347 C C . GLY B 1 60 ? -1.78 7.727 -5.922 1 91.31 60 GLY B C 1
ATOM 1348 O O . GLY B 1 60 ? -0.604 7.391 -5.773 1 91.31 60 GLY B O 1
ATOM 1349 N N . THR B 1 61 ? -2.207 8.453 -7 1 86.69 61 THR B N 1
ATOM 1350 C CA . THR B 1 61 ? -1.325 8.883 -8.078 1 86.69 61 THR B CA 1
ATOM 1351 C C . THR B 1 61 ? -0.296 9.891 -7.57 1 86.69 61 THR B C 1
ATOM 1353 O O . THR B 1 61 ? 0.776 10.039 -8.156 1 86.69 61 THR B O 1
ATOM 1356 N N . ASP B 1 62 ? -0.597 10.516 -6.492 1 83 62 ASP B N 1
ATOM 1357 C CA . ASP B 1 62 ? 0.305 11.523 -5.949 1 83 62 ASP B CA 1
ATOM 1358 C C . ASP B 1 62 ? 1.275 10.906 -4.941 1 83 62 ASP B C 1
ATOM 1360 O O . ASP B 1 62 ? 2.023 11.625 -4.273 1 83 62 ASP B O 1
ATOM 1364 N N . GLY B 1 63 ? 1.245 9.625 -4.781 1 83.56 63 GLY B N 1
ATOM 1365 C CA . GLY B 1 63 ? 2.162 8.93 -3.893 1 83.56 63 GLY B CA 1
ATOM 1366 C C . GLY B 1 63 ? 1.609 8.75 -2.492 1 83.56 63 GLY B C 1
ATOM 1367 O O . GLY B 1 63 ? 2.215 8.062 -1.667 1 83.56 63 GLY B O 1
ATOM 1368 N N . LYS B 1 64 ? 0.491 9.367 -2.217 1 87.38 64 LYS B N 1
ATOM 1369 C CA . LYS B 1 64 ? -0.153 9.141 -0.927 1 87.38 64 LYS B CA 1
ATOM 1370 C C . LYS B 1 64 ? -0.68 7.711 -0.821 1 87.38 64 LYS B C 1
ATOM 1372 O O . LYS B 1 64 ? -0.86 7.035 -1.836 1 87.38 64 LYS B O 1
ATOM 1377 N N . GLY B 1 65 ? -0.855 7.312 0.394 1 90.81 65 GLY B N 1
ATOM 1378 C CA . GLY B 1 65 ? -1.403 5.988 0.631 1 90.81 65 GLY B CA 1
ATOM 1379 C C . GLY B 1 65 ? -1.887 5.789 2.055 1 90.81 65 GLY B C 1
ATOM 1380 O O . GLY B 1 65 ? -1.611 6.609 2.932 1 90.81 65 GLY B O 1
ATOM 1381 N N . THR B 1 66 ? -2.65 4.793 2.199 1 92.44 66 THR B N 1
ATOM 1382 C CA . THR B 1 66 ? -3.117 4.359 3.512 1 92.44 66 THR B CA 1
ATOM 1383 C C . THR B 1 66 ? -3.398 2.857 3.518 1 92.44 66 THR B C 1
ATOM 1385 O O . THR B 1 66 ? -3.678 2.27 2.471 1 92.44 66 THR B O 1
ATOM 1388 N N . ALA B 1 67 ? -3.158 2.271 4.602 1 92.88 67 ALA B N 1
ATOM 1389 C CA . ALA B 1 67 ? -3.471 0.862 4.82 1 92.88 67 ALA B CA 1
ATOM 1390 C C . ALA B 1 67 ? -4.539 0.697 5.895 1 92.88 67 ALA B C 1
ATOM 1392 O O . ALA B 1 67 ? -4.363 1.146 7.031 1 92.88 67 ALA B O 1
ATOM 1393 N N . ILE B 1 68 ? -5.609 0.031 5.488 1 94.12 68 ILE B N 1
ATOM 1394 C CA . ILE B 1 68 ? -6.746 -0.136 6.387 1 94.12 68 ILE B CA 1
ATOM 1395 C C . ILE B 1 68 ? -6.895 -1.608 6.762 1 94.12 68 ILE B C 1
ATOM 1397 O O . ILE B 1 68 ? -7.078 -2.463 5.891 1 94.12 68 ILE B O 1
ATOM 1401 N N . PRO B 1 69 ? -6.836 -1.886 8.07 1 92.25 69 PRO B N 1
ATOM 1402 C CA . PRO B 1 69 ? -7.094 -3.275 8.453 1 92.25 69 PRO B CA 1
ATOM 1403 C C . PRO B 1 69 ? -8.539 -3.695 8.203 1 92.25 69 PRO B C 1
ATOM 1405 O O . PRO B 1 69 ? -9.453 -2.865 8.273 1 92.25 69 PRO B O 1
ATOM 1408 N N . SER B 1 70 ? -8.711 -4.988 7.883 1 92.12 70 SER B N 1
ATOM 1409 C CA . SER B 1 70 ? -10.055 -5.512 7.629 1 92.12 70 SER B CA 1
ATOM 1410 C C . SER B 1 70 ? -10.922 -5.422 8.875 1 92.12 70 SER B C 1
ATOM 1412 O O . SER B 1 70 ? -12.156 -5.469 8.789 1 92.12 70 SER B O 1
ATOM 1414 N N . GLY B 1 71 ? -10.305 -5.332 10.031 1 90.69 71 GLY B N 1
ATOM 1415 C CA . GLY B 1 71 ? -11.047 -5.207 11.281 1 90.69 71 GLY B CA 1
ATOM 1416 C C . GLY B 1 71 ? -11.414 -3.773 11.609 1 90.69 71 GLY B C 1
ATOM 1417 O O . GLY B 1 71 ? -12.086 -3.518 12.609 1 90.69 71 GLY B O 1
ATOM 1418 N N . ASP B 1 72 ? -10.922 -2.801 10.867 1 93.06 72 ASP B N 1
ATOM 1419 C CA . ASP B 1 72 ? -11.289 -1.408 11.094 1 93.06 72 ASP B CA 1
ATOM 1420 C C . ASP B 1 72 ? -12.797 -1.204 10.906 1 93.06 72 ASP B C 1
ATOM 1422 O O . ASP B 1 72 ? -13.398 -1.788 10 1 93.06 72 ASP B O 1
ATOM 1426 N N . PRO B 1 73 ? -13.477 -0.311 11.688 1 94.5 73 PRO B N 1
ATOM 1427 C CA . PRO B 1 73 ? -14.914 -0.052 11.547 1 94.5 73 PRO B CA 1
ATOM 1428 C C . PRO B 1 73 ? -15.281 0.459 10.156 1 94.5 73 PRO B C 1
ATOM 1430 O O . PRO B 1 73 ? -16.422 0.287 9.711 1 94.5 73 PRO B O 1
ATOM 1433 N N . ALA B 1 74 ? -14.312 1.029 9.453 1 95.56 74 ALA B N 1
ATOM 1434 C CA . ALA B 1 74 ? -14.586 1.613 8.141 1 95.56 74 ALA B CA 1
ATOM 1435 C C . ALA B 1 74 ? -14.414 0.579 7.031 1 95.56 74 ALA B C 1
ATOM 1437 O O . ALA B 1 74 ? -14.688 0.86 5.863 1 95.56 74 ALA B O 1
ATOM 1438 N N . ALA B 1 75 ? -14.008 -0.621 7.367 1 95.5 75 ALA B N 1
ATOM 1439 C CA . ALA B 1 75 ? -13.617 -1.613 6.367 1 95.5 75 ALA B CA 1
ATOM 1440 C C . ALA B 1 75 ? -14.797 -2.002 5.488 1 95.5 75 ALA B C 1
ATOM 1442 O O . ALA B 1 75 ? -14.664 -2.102 4.266 1 95.5 75 ALA B O 1
ATOM 1443 N N . ASP B 1 76 ? -15.93 -2.17 6.07 1 96.81 76 ASP B N 1
ATOM 1444 C CA . ASP B 1 76 ? -17.094 -2.574 5.293 1 96.81 76 ASP B CA 1
ATOM 1445 C C . ASP B 1 76 ? -17.469 -1.504 4.273 1 96.81 76 ASP B C 1
ATOM 1447 O O . ASP B 1 76 ? -17.734 -1.814 3.105 1 96.81 76 ASP B O 1
ATOM 1451 N N . ALA B 1 77 ? -17.516 -0.317 4.754 1 97.75 77 ALA B N 1
ATOM 1452 C CA . ALA B 1 77 ? -17.844 0.79 3.855 1 97.75 77 ALA B CA 1
ATOM 1453 C C . ALA B 1 77 ? -16.812 0.913 2.742 1 97.75 77 ALA B C 1
ATOM 1455 O O . ALA B 1 77 ? -17.156 1.209 1.596 1 97.75 77 ALA B O 1
ATOM 1456 N N . LEU B 1 78 ? -15.594 0.719 3.047 1 97.88 78 LEU B N 1
ATOM 1457 C CA . LEU B 1 78 ? -14.523 0.76 2.057 1 97.88 78 LEU B CA 1
ATOM 1458 C C . LEU B 1 78 ? -14.719 -0.32 0.998 1 97.88 78 LEU B C 1
ATOM 1460 O O . LEU B 1 78 ? -14.68 -0.033 -0.201 1 97.88 78 LEU B O 1
ATOM 1464 N N . ILE B 1 79 ? -14.961 -1.524 1.423 1 97.69 79 ILE B N 1
ATOM 1465 C CA . ILE B 1 79 ? -15.133 -2.654 0.516 1 97.69 79 ILE B CA 1
ATOM 1466 C C . ILE B 1 79 ? -16.312 -2.391 -0.414 1 97.69 79 ILE B C 1
ATOM 1468 O O . ILE B 1 79 ? -16.219 -2.586 -1.627 1 97.69 79 ILE B O 1
ATOM 1472 N N . GLU B 1 80 ? -17.359 -1.938 0.143 1 97.81 80 GLU B N 1
ATOM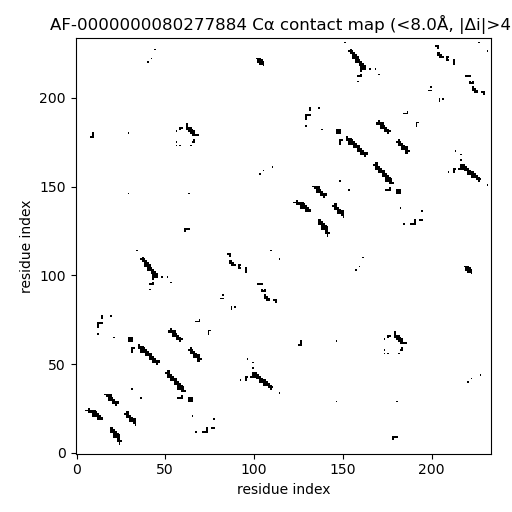 1473 C CA . GLU B 1 80 ? -18.547 -1.616 -0.652 1 97.81 80 GLU B CA 1
ATOM 1474 C C . GLU B 1 80 ? -18.219 -0.585 -1.729 1 97.81 80 GLU B C 1
ATOM 1476 O O . GLU B 1 80 ? -18.609 -0.749 -2.889 1 97.81 80 GLU B O 1
ATOM 1481 N N . ARG B 1 81 ? -17.531 0.435 -1.362 1 97.94 81 ARG B N 1
ATOM 1482 C CA . ARG B 1 81 ? -17.188 1.48 -2.32 1 97.94 81 ARG B CA 1
ATOM 1483 C C . ARG B 1 81 ? -16.25 0.951 -3.396 1 97.94 81 ARG B C 1
ATOM 1485 O O . ARG B 1 81 ? -16.422 1.247 -4.582 1 97.94 81 ARG B O 1
ATOM 1492 N N . LEU B 1 82 ? -15.289 0.208 -2.93 1 97.5 82 LEU B N 1
ATOM 1493 C CA . LEU B 1 82 ? -14.312 -0.346 -3.867 1 97.5 82 LEU B CA 1
ATOM 1494 C C . LEU B 1 82 ? -15.008 -1.217 -4.91 1 97.5 82 LEU B C 1
ATOM 1496 O O . LEU B 1 82 ? -14.656 -1.165 -6.094 1 97.5 82 LEU B O 1
ATOM 1500 N N . GLN B 1 83 ? -15.961 -1.938 -4.539 1 97.25 83 GLN B N 1
ATOM 1501 C CA . GLN B 1 83 ? -16.625 -2.873 -5.438 1 97.25 83 GLN B CA 1
ATOM 1502 C C . GLN B 1 83 ? -17.469 -2.135 -6.473 1 97.25 83 GLN B C 1
ATOM 1504 O O . GLN B 1 83 ? -17.875 -2.717 -7.48 1 97.25 83 GLN B O 1
ATOM 1509 N N . THR B 1 84 ? -17.688 -0.863 -6.238 1 96.31 84 THR B N 1
ATOM 1510 C CA . THR B 1 84 ? -18.438 -0.074 -7.207 1 96.31 84 THR B CA 1
ATOM 1511 C C . THR B 1 84 ? -17.516 0.475 -8.289 1 96.31 84 THR B C 1
ATOM 1513 O O . THR B 1 84 ? -17.969 0.973 -9.32 1 96.31 84 THR B O 1
ATOM 1516 N N . LEU B 1 85 ? -16.266 0.424 -8.094 1 95.88 85 LEU B N 1
ATOM 1517 C CA . LEU B 1 85 ? -15.312 0.956 -9.07 1 95.88 85 LEU B CA 1
ATOM 1518 C C . LEU B 1 85 ? -15.32 0.122 -10.344 1 95.88 85 LEU B C 1
ATOM 1520 O O . LEU B 1 85 ? -15.273 -1.108 -10.289 1 95.88 85 LEU B O 1
ATOM 1524 N N . PRO B 1 86 ? -15.383 0.801 -11.477 1 94.88 86 PRO B N 1
ATOM 1525 C CA . PRO B 1 86 ? -15.266 0.03 -12.719 1 94.88 86 PRO B CA 1
ATOM 1526 C C . PRO B 1 86 ? -13.953 -0.735 -12.812 1 94.88 86 PRO B C 1
ATOM 1528 O O . PRO B 1 86 ? -12.883 -0.171 -12.555 1 94.88 86 PRO B O 1
ATOM 1531 N N . GLY B 1 87 ? -14.047 -2.004 -13.125 1 94.19 87 GLY B N 1
ATOM 1532 C CA . GLY B 1 87 ? -12.844 -2.805 -13.297 1 94.19 87 GLY B CA 1
ATOM 1533 C C . GLY B 1 87 ? -12.398 -3.492 -12.016 1 94.19 87 GLY B C 1
ATOM 1534 O O . GLY B 1 87 ? -11.352 -4.137 -11.984 1 94.19 87 GLY B O 1
ATOM 1535 N N . PHE B 1 88 ? -13.18 -3.248 -10.984 1 95.81 88 PHE B N 1
ATOM 1536 C CA . PHE B 1 88 ? -12.859 -3.973 -9.758 1 95.81 88 PHE B CA 1
ATOM 1537 C C . PHE B 1 88 ? -12.844 -5.477 -10.008 1 95.81 88 PHE B C 1
ATOM 1539 O O . PHE B 1 88 ? -13.797 -6.027 -10.57 1 95.81 88 PHE B O 1
ATOM 1546 N N . ASP B 1 89 ? -11.75 -6.156 -9.586 1 95.5 89 ASP B N 1
ATOM 1547 C CA . ASP B 1 89 ? -11.562 -7.586 -9.828 1 95.5 89 ASP B CA 1
ATOM 1548 C C . ASP B 1 89 ? -12.141 -8.414 -8.68 1 95.5 89 ASP B C 1
ATOM 1550 O O . ASP B 1 89 ? -11.406 -8.805 -7.766 1 95.5 89 ASP B O 1
ATOM 1554 N N . ASN B 1 90 ? -13.375 -8.742 -8.805 1 95.94 90 ASN B N 1
ATOM 1555 C CA . ASN B 1 90 ? -14.062 -9.484 -7.754 1 95.94 90 ASN B CA 1
ATOM 1556 C C . ASN B 1 90 ? -13.492 -10.883 -7.582 1 95.94 90 ASN B C 1
ATOM 1558 O O . ASN B 1 90 ? -13.445 -11.406 -6.469 1 95.94 90 ASN B O 1
ATOM 1562 N N . GLU B 1 91 ? -13.078 -11.461 -8.625 1 94.88 91 GLU B N 1
ATOM 1563 C CA . GLU B 1 91 ? -12.5 -12.797 -8.539 1 94.88 91 GLU B CA 1
ATOM 1564 C C . GLU B 1 91 ? -11.227 -12.797 -7.688 1 94.88 91 GLU B C 1
ATOM 1566 O O . GLU B 1 91 ? -11.078 -13.617 -6.785 1 94.88 91 GLU B O 1
ATOM 1571 N N . LYS B 1 92 ? -10.359 -11.828 -7.926 1 94.12 92 LYS B N 1
ATOM 1572 C CA . LYS B 1 92 ? -9.141 -11.727 -7.133 1 94.12 92 LYS B CA 1
ATOM 1573 C C . LYS B 1 92 ? -9.453 -11.367 -5.684 1 94.12 92 LYS B C 1
ATOM 1575 O O . LYS B 1 92 ? -8.766 -11.812 -4.762 1 94.12 92 LYS B O 1
ATOM 1580 N N . PHE B 1 93 ? -10.477 -10.562 -5.566 1 95.62 93 PHE B N 1
ATOM 1581 C CA . PHE B 1 93 ? -10.891 -10.195 -4.215 1 95.62 93 PHE B CA 1
ATOM 1582 C C . PHE B 1 93 ? -11.336 -11.43 -3.434 1 95.62 93 PHE B C 1
ATOM 1584 O O . PHE B 1 93 ? -10.914 -11.625 -2.291 1 95.62 93 PHE B O 1
ATOM 1591 N N . ILE B 1 94 ? -12.102 -12.227 -4 1 94.56 94 ILE B N 1
ATOM 1592 C CA . ILE B 1 94 ? -12.57 -13.453 -3.361 1 94.56 94 ILE B CA 1
ATOM 1593 C C . ILE B 1 94 ? -11.391 -14.367 -3.062 1 94.56 94 ILE B C 1
ATOM 1595 O O . ILE B 1 94 ? -11.297 -14.945 -1.974 1 94.56 94 ILE B O 1
ATOM 1599 N N . GLU B 1 95 ? -10.469 -14.523 -3.998 1 92.75 95 GLU B N 1
ATOM 1600 C CA . GLU B 1 95 ? -9.266 -15.32 -3.781 1 92.75 95 GLU B CA 1
ATOM 1601 C C . GLU B 1 95 ? -8.477 -14.82 -2.578 1 92.75 95 GLU B C 1
ATOM 1603 O O . GLU B 1 95 ? -8.039 -15.609 -1.739 1 92.75 95 GLU B O 1
ATOM 1608 N N . ALA B 1 96 ? -8.359 -13.516 -2.479 1 92.19 96 ALA B N 1
ATOM 1609 C CA . ALA B 1 96 ? -7.625 -12.906 -1.375 1 92.19 96 ALA B CA 1
ATOM 1610 C C . ALA B 1 96 ? -8.281 -13.219 -0.035 1 92.19 96 ALA B C 1
ATOM 1612 O O . ALA B 1 96 ? -7.602 -13.539 0.941 1 92.19 96 ALA B O 1
ATOM 1613 N N . MET B 1 97 ? -9.555 -13.141 -0.028 1 89.75 97 MET B N 1
ATOM 1614 C CA . MET B 1 97 ? -10.305 -13.312 1.216 1 89.75 97 MET B CA 1
ATOM 1615 C C . MET B 1 97 ? -10.344 -14.773 1.636 1 89.75 97 MET B C 1
ATOM 1617 O O . MET B 1 97 ? -10.695 -15.086 2.773 1 89.75 97 MET B O 1
ATOM 1621 N N . THR B 1 98 ? -9.898 -15.656 0.706 1 85.25 98 THR B N 1
ATOM 1622 C CA . THR B 1 98 ? -10.023 -17.078 1.007 1 85.25 98 THR B CA 1
ATOM 1623 C C . THR B 1 98 ? -8.656 -17.75 1.029 1 85.25 98 THR B C 1
ATOM 1625 O O . THR B 1 98 ? -8.562 -18.953 1.26 1 85.25 98 THR B O 1
ATOM 1628 N N . THR B 1 99 ? -7.691 -17.031 0.71 1 82.19 99 THR B N 1
ATOM 1629 C CA . THR B 1 99 ? -6.359 -17.609 0.677 1 82.19 99 THR B CA 1
ATOM 1630 C C . THR B 1 99 ? -5.77 -17.703 2.084 1 82.19 99 THR B C 1
ATOM 1632 O O . THR B 1 99 ? -6.113 -16.906 2.955 1 82.19 99 THR B O 1
ATOM 1635 N N . ASP B 1 100 ? -4.879 -18.672 2.314 1 76.38 100 ASP B N 1
ATOM 1636 C CA . ASP B 1 100 ? -4.148 -18.797 3.572 1 76.38 100 ASP B CA 1
ATOM 1637 C C . ASP B 1 100 ? -2.668 -18.469 3.385 1 76.38 100 ASP B C 1
ATOM 1639 O O . ASP B 1 100 ? -1.864 -18.656 4.301 1 76.38 100 ASP B O 1
ATOM 1643 N N . ALA B 1 101 ? -2.34 -17.953 2.254 1 74.38 101 ALA B N 1
ATOM 1644 C CA . ALA B 1 101 ? -0.939 -17.656 1.958 1 74.38 101 ALA B CA 1
ATOM 1645 C C . ALA B 1 101 ? -0.612 -16.203 2.236 1 74.38 101 ALA B C 1
ATOM 1647 O O . ALA B 1 101 ? -1.499 -15.344 2.213 1 74.38 101 ALA B O 1
ATOM 1648 N N . ASP B 1 102 ? 0.593 -16.016 2.748 1 80 102 ASP B N 1
ATOM 1649 C CA . ASP B 1 102 ? 1.121 -14.656 2.895 1 80 102 ASP B CA 1
ATOM 1650 C C . ASP B 1 102 ? 1.352 -14.008 1.531 1 80 102 ASP B C 1
ATOM 1652 O O . ASP B 1 102 ? 2.424 -14.156 0.94 1 80 102 ASP B O 1
ATOM 1656 N N . GLU B 1 103 ? 0.279 -13.414 0.979 1 87.44 103 GLU B N 1
ATOM 1657 C CA . GLU B 1 103 ? 0.302 -12.875 -0.38 1 87.44 103 GLU B CA 1
ATOM 1658 C C . GLU B 1 103 ? -0.387 -11.516 -0.452 1 87.44 103 GLU B C 1
ATOM 1660 O O . GLU B 1 103 ? -1.047 -11.102 0.502 1 87.44 103 GLU B O 1
ATOM 1665 N N . ALA B 1 104 ? -0.074 -10.875 -1.488 1 93.75 104 ALA B N 1
ATOM 1666 C CA . ALA B 1 104 ? -0.744 -9.625 -1.845 1 93.75 104 ALA B CA 1
ATOM 1667 C C . ALA B 1 104 ? -1.443 -9.742 -3.195 1 93.75 104 ALA B C 1
ATOM 1669 O O . ALA B 1 104 ? -0.918 -10.367 -4.121 1 93.75 104 ALA B O 1
ATOM 1670 N N . TYR B 1 105 ? -2.643 -9.172 -3.264 1 94.25 105 TYR B N 1
ATOM 1671 C CA . TYR B 1 105 ? -3.479 -9.25 -4.457 1 94.25 105 TYR B CA 1
ATOM 1672 C C . TYR B 1 105 ? -3.875 -7.855 -4.93 1 94.25 105 TYR B C 1
ATOM 1674 O O . TYR B 1 105 ? -4.457 -7.074 -4.172 1 94.25 105 TYR B O 1
ATOM 1682 N N . VAL B 1 106 ? -3.537 -7.57 -6.211 1 94.81 106 VAL B N 1
ATOM 1683 C CA . VAL B 1 106 ? -4.094 -6.352 -6.793 1 94.81 106 VAL B CA 1
ATOM 1684 C C . VAL B 1 106 ? -5.566 -6.57 -7.141 1 94.81 106 VAL B C 1
ATOM 1686 O O . VAL B 1 106 ? -5.887 -7.371 -8.023 1 94.81 106 VAL B O 1
ATOM 1689 N N . VAL B 1 107 ? -6.43 -5.789 -6.523 1 96.44 107 VAL B N 1
ATOM 1690 C CA . VAL B 1 107 ? -7.844 -6.039 -6.773 1 96.44 107 VAL B CA 1
ATOM 1691 C C . VAL B 1 107 ? -8.43 -4.906 -7.609 1 96.44 107 VAL B C 1
ATOM 1693 O O . VAL B 1 107 ? -9.562 -5.004 -8.094 1 96.44 107 VAL B O 1
ATOM 1696 N N . TRP B 1 108 ? -7.695 -3.846 -7.703 1 95.25 108 TRP B N 1
ATOM 1697 C CA . TRP B 1 108 ? -8.109 -2.75 -8.578 1 95.25 108 TRP B CA 1
ATOM 1698 C C . TRP B 1 108 ? -6.91 -1.894 -8.977 1 95.25 108 TRP B C 1
ATOM 1700 O O . TRP B 1 108 ? -6 -1.677 -8.172 1 95.25 108 TRP B O 1
ATOM 1710 N N . SER B 1 109 ? -6.918 -1.441 -10.234 1 92.5 109 SER B N 1
ATOM 1711 C CA . SER B 1 109 ? -5.934 -0.477 -10.719 1 92.5 109 SER B CA 1
ATOM 1712 C C . SER B 1 109 ? -6.562 0.516 -11.688 1 92.5 109 SER B C 1
ATOM 1714 O O . SER B 1 109 ? -7.414 0.145 -12.5 1 92.5 109 SER B O 1
ATOM 1716 N N . ALA B 1 110 ? -6.168 1.713 -11.461 1 88.19 110 ALA B N 1
ATOM 1717 C CA . ALA B 1 110 ? -6.672 2.736 -12.375 1 88.19 110 ALA B CA 1
ATOM 1718 C C . ALA B 1 110 ? -6.145 2.516 -13.789 1 88.19 110 ALA B C 1
ATOM 1720 O O . ALA B 1 110 ? -6.77 2.943 -14.766 1 88.19 110 ALA B O 1
ATOM 1721 N N . GLU B 1 111 ? -4.969 1.795 -13.742 1 75.06 111 GLU B N 1
ATOM 1722 C CA . GLU B 1 111 ? -4.418 1.489 -15.062 1 75.06 111 GLU B CA 1
ATOM 1723 C C . GLU B 1 111 ? -5.32 0.531 -15.828 1 75.06 111 GLU B C 1
ATOM 1725 O O . GLU B 1 111 ? -5.793 -0.464 -15.281 1 75.06 111 GLU B O 1
ATOM 1730 N N . GLY B 1 112 ? -6.031 1.013 -16.766 1 65.12 112 GLY B N 1
ATOM 1731 C CA . GLY B 1 112 ? -6.945 0.281 -17.625 1 65.12 112 GLY B CA 1
ATOM 1732 C C . GLY B 1 112 ? -8.383 0.751 -17.5 1 65.12 112 GLY B C 1
ATOM 1733 O O . GLY B 1 112 ? -9.258 0.294 -18.25 1 65.12 112 GLY B O 1
ATOM 1734 N N . HIS B 1 113 ? -8.469 1.509 -16.359 1 66.75 113 HIS B N 1
ATOM 1735 C CA . HIS B 1 113 ? -9.844 1.959 -16.172 1 66.75 113 HIS B CA 1
ATOM 1736 C C . HIS B 1 113 ? -9.906 3.469 -15.961 1 66.75 113 HIS B C 1
ATOM 1738 O O . HIS B 1 113 ? -9.961 3.943 -14.828 1 66.75 113 HIS B O 1
ATOM 1744 N N . PRO B 1 114 ? -9.57 4.184 -17.016 1 52.78 114 PRO B N 1
ATOM 1745 C CA . PRO B 1 114 ? -9.555 5.641 -16.859 1 52.78 114 PRO B CA 1
ATOM 1746 C C . PRO B 1 114 ? -10.797 6.172 -16.141 1 52.78 114 PRO B C 1
ATOM 1748 O O . PRO B 1 114 ? -11.867 5.578 -16.25 1 52.78 114 PRO B O 1
ATOM 1751 N N . ALA B 1 115 ? -10.516 6.934 -15.039 1 50.88 115 ALA B N 1
ATOM 1752 C CA . ALA B 1 115 ? -11.617 7.598 -14.352 1 50.88 115 ALA B CA 1
ATOM 1753 C C . ALA B 1 115 ? -12.648 8.133 -15.344 1 50.88 115 ALA B C 1
ATOM 1755 O O . ALA B 1 115 ? -12.297 8.508 -16.469 1 50.88 115 ALA B O 1
ATOM 1756 N N . LYS B 1 116 ? -13.828 7.566 -15.305 1 41.69 116 LYS B N 1
ATOM 1757 C CA . LYS B 1 116 ? -14.867 8.172 -16.125 1 41.69 116 LYS B CA 1
ATOM 1758 C C . LYS B 1 116 ? -14.945 9.68 -15.891 1 41.69 116 LYS B C 1
ATOM 1760 O O . LYS B 1 116 ? -15.25 10.125 -14.781 1 41.69 116 LYS B O 1
ATOM 1765 N N . HIS B 1 117 ? -13.867 10.438 -16.188 1 35.84 117 HIS B N 1
ATOM 1766 C CA . HIS B 1 117 ? -14.336 11.82 -16.25 1 35.84 117 HIS B CA 1
ATOM 1767 C C . HIS B 1 117 ? -15.539 11.953 -17.172 1 35.84 117 HIS B C 1
ATOM 1769 O O . HIS B 1 117 ? -15.656 11.211 -18.156 1 35.84 117 HIS B O 1
#